Protein AF-A0A3P7DYG7-F1 (afdb_monomer)

Foldseek 3Di:
DDDDDDPWDDKDKWKWFQDVVPRDTDTDDDPQKDKDKDFLDPPPVTRIDIDIDGPPDDPVPFHKMKMWIDTPVGIDMDIDGHDDLFWQDDDQDDADQLLVQCVVVPQDPPQSCLSPDQQQPDNLNDPCVCVVRVRLVCLQSSLLSQQPRAALLVQCVVVVNHPLCNCSHNVPPCVVPPGRPPSCSVCSVSSVVSSNVCSVLWKEEWAPWDWDQDPQLKIKTATDDIPNFQKKKKWWDFDVDPGIDIDIGRDRMDIGDDNCLVGTAKMWMWGIGSRGIYGIWMWGCDPSDTDISNPPDD

Organism: Wuchereria bancrofti (NCBI:txid6293)

pLDDT: mean 84.6, std 13.66, range [26.77, 97.75]

Radius of gyration: 23.45 Å; Cα contacts (8 Å, |Δi|>4): 551; chains: 1; bounding box: 74×47×63 Å

InterPro domains:
  IPR002602 Domain of unknown function DB [PF01682] (101-194)
  IPR013783 Immunoglobulin-like fold [G3DSA:2.60.40.10] (4-86)
  IPR036116 Fibronectin type III superfamily [SSF49265] (201-280)
  IPR036179 Immunoglobulin-like domain superfamily [SSF48726] (10-82)

Secondary structure (DSSP, 8-state):
-PPPP--PPPPEEEEEEE-TTT--EEE--STTEEEEEEEEE-SSSPEEEEEEEESS--GGG-EEEEEEEEETTEEEEEEEEE----SPPPPSSPPPPHHHHHHHTTPPTTGGGGG--TT--S----HHHHHHTT-TTSHHHHHHHH-TT---HHHHHHTT--GGGTHHHH-TTGGG-SS--GGGGGGHHHHHHHHHHTGGGSPPPP-S-EEEE-TTS-EEEE----TT-SEEEEEEEETT--SEEEEEESSSEEEE-SSHHHHEEEEEEEEEETTEEPPPEEEEEETTEEEEGGG---

Structure (mmCIF, N/CA/C/O backbone):
data_AF-A0A3P7DYG7-F1
#
_entry.id   AF-A0A3P7DYG7-F1
#
loop_
_atom_site.group_PDB
_atom_site.id
_atom_site.type_symbol
_atom_site.label_atom_id
_atom_site.label_alt_id
_atom_site.label_comp_id
_atom_site.label_asym_id
_atom_site.label_entity_id
_atom_site.label_seq_id
_atom_site.pdbx_PDB_ins_code
_atom_site.Cartn_x
_atom_site.Cartn_y
_atom_site.Cartn_z
_atom_site.occupancy
_atom_site.B_iso_or_equiv
_atom_site.auth_seq_id
_atom_site.auth_comp_id
_atom_site.auth_asym_id
_atom_site.auth_atom_id
_atom_site.pdbx_PDB_model_num
ATOM 1 N N . MET A 1 1 ? 45.152 17.498 -28.166 1.00 37.72 1 MET A N 1
ATOM 2 C CA . MET A 1 1 ? 44.912 16.048 -28.295 1.00 37.72 1 MET A CA 1
ATOM 3 C C . MET A 1 1 ? 43.462 15.831 -27.902 1.00 37.72 1 MET A C 1
ATOM 5 O O . MET A 1 1 ? 43.143 15.813 -26.721 1.00 37.72 1 MET A O 1
ATOM 9 N N . GLU A 1 2 ? 42.577 15.885 -28.893 1.00 26.77 2 GLU A N 1
ATOM 10 C CA . GLU A 1 2 ? 41.131 15.749 -28.715 1.00 26.77 2 GLU A CA 1
ATOM 11 C C . GLU A 1 2 ? 40.817 14.292 -28.372 1.00 26.77 2 GLU A C 1
ATOM 13 O O . GLU A 1 2 ? 41.205 13.383 -29.106 1.00 26.77 2 GLU A O 1
ATOM 18 N N . MET A 1 3 ? 40.157 14.058 -27.237 1.00 30.86 3 MET A N 1
ATOM 19 C CA . MET A 1 3 ? 39.584 12.746 -26.950 1.00 30.86 3 MET A CA 1
ATOM 20 C C . MET A 1 3 ? 38.319 12.597 -27.809 1.00 30.86 3 MET A C 1
ATOM 22 O O . MET A 1 3 ? 37.428 13.444 -27.699 1.00 30.86 3 MET A O 1
ATOM 26 N N . PRO A 1 4 ? 38.221 11.573 -28.674 1.00 36.22 4 PRO A N 1
ATOM 27 C CA . PRO A 1 4 ? 37.076 11.413 -29.553 1.00 36.22 4 PRO A CA 1
ATOM 28 C C . PRO A 1 4 ? 35.819 11.120 -28.732 1.00 36.22 4 PRO A C 1
ATOM 30 O O . PRO A 1 4 ? 35.787 10.203 -27.911 1.00 36.22 4 PRO A O 1
ATOM 33 N N . GLY A 1 5 ? 34.788 11.931 -28.972 1.00 30.30 5 GLY A N 1
ATOM 34 C CA . GLY A 1 5 ? 33.487 11.847 -28.332 1.00 30.30 5 GLY A CA 1
ATOM 35 C C . GLY A 1 5 ? 32.812 10.494 -28.540 1.00 30.30 5 GLY A C 1
ATOM 36 O O . GLY A 1 5 ? 32.579 10.052 -29.665 1.00 30.30 5 GLY A O 1
ATOM 37 N N . THR A 1 6 ? 32.424 9.865 -27.437 1.00 39.03 6 THR A N 1
ATOM 38 C CA . THR A 1 6 ? 31.476 8.757 -27.435 1.00 39.03 6 THR A CA 1
ATOM 39 C C . THR A 1 6 ? 30.080 9.293 -27.748 1.00 39.03 6 THR A C 1
ATOM 41 O O . THR A 1 6 ? 29.306 9.678 -26.871 1.00 39.03 6 THR A O 1
ATOM 44 N N . THR A 1 7 ? 29.728 9.314 -29.032 1.00 45.06 7 THR A N 1
ATOM 45 C CA . THR A 1 7 ? 28.337 9.431 -29.486 1.00 45.06 7 THR A CA 1
ATOM 46 C C . THR A 1 7 ? 27.608 8.119 -29.181 1.00 45.06 7 THR A C 1
ATOM 48 O O . THR A 1 7 ? 27.396 7.282 -30.051 1.00 45.06 7 THR A O 1
ATOM 51 N N . HIS A 1 8 ? 27.254 7.894 -27.912 1.00 52.56 8 HIS A N 1
ATOM 52 C CA . HIS A 1 8 ? 26.388 6.774 -27.536 1.00 52.56 8 HIS A CA 1
ATOM 53 C C . HIS A 1 8 ? 25.052 6.887 -28.286 1.00 52.56 8 HIS A C 1
ATOM 55 O O . HIS A 1 8 ? 24.370 7.910 -28.161 1.00 52.56 8 HIS A O 1
ATOM 61 N N . LYS A 1 9 ? 24.667 5.859 -29.060 1.00 56.97 9 LYS A N 1
ATOM 62 C CA . LYS A 1 9 ? 23.378 5.858 -29.763 1.00 56.97 9 LYS A CA 1
ATOM 63 C C . LYS A 1 9 ? 22.212 5.826 -28.775 1.00 56.97 9 LYS A C 1
ATOM 65 O O . LYS A 1 9 ? 22.304 5.343 -27.645 1.00 56.97 9 LYS A O 1
ATOM 70 N N . SER A 1 10 ? 21.094 6.372 -29.241 1.00 74.88 10 SER A N 1
ATOM 71 C CA . SER A 1 10 ? 19.813 6.419 -28.543 1.00 74.88 10 SER A CA 1
ATOM 72 C C . SER A 1 10 ? 19.322 5.026 -28.140 1.00 74.88 10 SER A C 1
ATOM 74 O O . SER A 1 10 ? 19.299 4.115 -28.963 1.00 74.88 10 SER A O 1
ATOM 76 N N . VAL A 1 11 ? 18.857 4.887 -26.897 1.00 85.00 11 VAL A N 1
ATOM 77 C CA . VAL A 1 11 ? 18.176 3.681 -26.403 1.00 85.00 11 VAL A CA 1
ATOM 78 C C . VAL A 1 11 ? 16.850 3.477 -27.149 1.00 85.00 11 VAL A C 1
ATOM 80 O O . VAL A 1 11 ? 16.080 4.426 -27.304 1.00 85.00 11 VAL A O 1
ATOM 83 N N . HIS A 1 12 ? 16.566 2.246 -27.581 1.00 91.56 12 HIS A N 1
ATOM 84 C CA . HIS A 1 12 ? 15.322 1.871 -28.256 1.00 91.56 12 HIS A CA 1
ATOM 85 C C . HIS A 1 12 ? 14.415 1.037 -27.343 1.00 91.56 12 HIS A C 1
ATOM 87 O O . HIS A 1 12 ? 14.878 0.085 -26.713 1.00 91.56 12 HIS A O 1
ATOM 93 N N . PHE A 1 13 ? 13.124 1.379 -27.310 1.00 93.00 13 PHE A N 1
ATOM 94 C CA . PHE A 1 13 ? 12.089 0.678 -26.546 1.00 93.00 13 PHE A CA 1
ATOM 95 C C . PHE A 1 13 ? 11.086 0.020 -27.489 1.00 93.00 13 PHE A C 1
ATOM 97 O O . PHE A 1 13 ? 10.550 0.677 -28.381 1.00 93.00 13 PHE A O 1
ATOM 104 N N . GLU A 1 14 ? 10.781 -1.251 -27.245 1.00 94.94 14 GLU A N 1
ATOM 105 C CA . GLU A 1 14 ? 9.748 -1.999 -27.955 1.00 94.94 14 GLU A CA 1
ATOM 106 C C . GLU A 1 14 ? 8.809 -2.683 -26.961 1.00 94.94 14 GLU A C 1
ATOM 108 O O . GLU A 1 14 ? 9.250 -3.361 -26.035 1.00 94.94 14 GLU A O 1
ATOM 113 N N . TRP A 1 15 ? 7.503 -2.537 -27.181 1.00 96.81 15 TRP A N 1
ATOM 114 C CA . TRP A 1 15 ? 6.485 -3.238 -26.409 1.00 96.81 15 TRP A CA 1
ATOM 115 C C . TRP A 1 15 ? 5.883 -4.382 -27.212 1.00 96.81 15 TRP A C 1
ATOM 117 O O . TRP A 1 15 ? 5.569 -4.242 -28.399 1.00 96.81 15 TRP A O 1
ATOM 127 N N . LYS A 1 16 ? 5.672 -5.509 -26.536 1.00 97.31 16 LYS A N 1
ATOM 128 C CA . LYS A 1 16 ? 4.975 -6.675 -27.079 1.00 97.31 16 LYS A CA 1
ATOM 129 C C . LYS A 1 16 ? 3.894 -7.154 -26.128 1.00 97.31 16 LYS A C 1
ATOM 131 O O . LYS A 1 16 ? 4.029 -6.993 -24.918 1.00 97.31 16 LYS A O 1
ATOM 136 N N . LYS A 1 17 ? 2.853 -7.785 -26.661 1.00 97.25 17 LYS A N 1
ATOM 137 C CA . LYS A 1 17 ? 1.844 -8.506 -25.882 1.00 97.25 17 LYS A CA 1
ATOM 138 C C . LYS A 1 17 ? 1.995 -10.002 -26.120 1.00 97.25 17 LYS A C 1
ATOM 140 O O . LYS A 1 17 ? 2.171 -10.428 -27.257 1.00 97.25 17 LYS A O 1
ATOM 145 N N . MET A 1 18 ? 1.919 -10.789 -25.055 1.00 97.00 18 MET A N 1
ATOM 146 C CA . MET A 1 18 ? 1.886 -12.242 -25.143 1.00 97.00 18 MET A CA 1
ATOM 147 C C . MET A 1 18 ? 0.503 -12.710 -25.607 1.00 97.00 18 MET A C 1
ATOM 149 O O . MET A 1 18 ? -0.515 -12.361 -25.006 1.00 97.00 18 MET A O 1
ATOM 153 N N . HIS A 1 19 ? 0.464 -13.530 -26.649 1.00 93.94 19 HIS A N 1
ATOM 154 C CA . HIS A 1 19 ? -0.742 -14.220 -27.071 1.00 93.94 19 HIS A CA 1
ATOM 155 C C . HIS A 1 19 ? -0.943 -15.471 -26.206 1.00 93.94 19 HIS A C 1
ATOM 157 O O . HIS A 1 19 ? -0.164 -16.419 -26.279 1.00 93.94 19 HIS A O 1
ATOM 163 N N . GLU A 1 20 ? -1.987 -15.490 -25.375 1.00 87.06 20 GLU A N 1
ATOM 164 C CA . GLU A 1 20 ? -2.153 -16.499 -24.313 1.00 87.06 20 GLU A CA 1
ATOM 165 C C . GLU A 1 20 ? -2.198 -17.944 -24.822 1.00 87.06 20 GLU A C 1
ATOM 167 O O . GLU A 1 20 ? -1.708 -18.845 -24.148 1.00 87.06 20 GLU A O 1
ATOM 172 N N . LYS A 1 21 ? -2.743 -18.176 -26.023 1.00 89.31 21 LYS A N 1
ATOM 173 C CA . LYS A 1 21 ? -2.847 -19.531 -26.585 1.00 89.31 21 LYS A CA 1
ATOM 174 C C . LYS A 1 21 ? -1.515 -20.083 -27.080 1.00 89.31 21 LYS A C 1
ATOM 176 O O . LYS A 1 21 ? -1.343 -21.294 -27.104 1.00 89.31 21 LYS A O 1
ATOM 181 N N . THR A 1 22 ? -0.615 -19.217 -27.542 1.00 93.06 22 THR A N 1
ATOM 182 C CA . THR A 1 22 ? 0.636 -19.640 -28.190 1.00 93.06 22 THR A CA 1
ATOM 183 C C . THR A 1 22 ? 1.871 -19.337 -27.346 1.00 93.06 22 THR A C 1
ATOM 185 O O . THR A 1 22 ? 2.934 -19.877 -27.620 1.00 93.06 22 THR A O 1
ATOM 188 N N . GLY A 1 23 ? 1.763 -18.458 -26.344 1.00 93.06 23 GLY A N 1
ATOM 189 C CA . GLY A 1 23 ? 2.894 -17.957 -25.559 1.00 93.06 23 GLY A CA 1
ATOM 190 C C . GLY A 1 23 ? 3.822 -17.014 -26.335 1.00 93.06 23 GLY A C 1
ATOM 191 O O . GLY A 1 23 ? 4.802 -16.521 -25.779 1.00 93.06 23 GLY A O 1
ATOM 192 N N . HIS A 1 24 ? 3.532 -16.732 -27.610 1.00 94.81 24 HIS A N 1
ATOM 193 C CA . HIS A 1 24 ? 4.357 -15.856 -28.437 1.00 94.81 24 HIS A CA 1
ATOM 194 C C . HIS A 1 24 ? 4.066 -14.382 -28.163 1.00 94.81 24 HIS A C 1
ATOM 196 O O . HIS A 1 24 ? 2.926 -13.984 -27.937 1.00 94.81 24 HIS A O 1
ATOM 202 N N . TYR A 1 25 ? 5.118 -13.568 -28.212 1.00 96.31 25 TYR A N 1
ATOM 203 C CA . TYR A 1 25 ? 5.031 -12.124 -28.040 1.00 96.31 25 TYR A CA 1
ATOM 204 C C . TYR A 1 25 ? 4.924 -11.421 -29.388 1.00 96.31 25 TYR A C 1
ATOM 206 O O . TYR A 1 25 ? 5.838 -11.495 -30.210 1.00 96.31 25 TYR A O 1
ATOM 214 N N . GLU A 1 26 ? 3.848 -10.668 -29.570 1.00 95.19 26 GLU A N 1
ATOM 215 C CA . GLU A 1 26 ? 3.581 -9.894 -30.777 1.00 95.19 26 GLU A CA 1
ATOM 216 C C . GLU A 1 26 ? 3.770 -8.405 -30.505 1.00 95.19 26 GLU A C 1
ATOM 218 O O . GLU A 1 26 ? 3.382 -7.892 -29.452 1.00 95.19 26 GLU A O 1
ATOM 223 N N . LYS A 1 27 ? 4.390 -7.697 -31.454 1.00 94.81 27 LYS A N 1
ATOM 224 C CA . LYS A 1 27 ? 4.587 -6.250 -31.356 1.00 94.81 27 LYS A CA 1
ATOM 225 C C . LYS A 1 27 ? 3.235 -5.549 -31.318 1.00 94.81 27 LYS A C 1
ATOM 227 O O . LYS A 1 27 ? 2.389 -5.788 -32.173 1.00 94.81 27 LYS A O 1
ATOM 232 N N . ILE A 1 28 ? 3.062 -4.658 -30.348 1.00 95.19 28 ILE A N 1
ATOM 233 C CA . ILE A 1 28 ? 1.862 -3.828 -30.255 1.00 95.19 28 ILE A CA 1
ATOM 234 C C . ILE A 1 28 ? 2.114 -2.451 -30.866 1.00 95.19 28 ILE A C 1
ATOM 236 O O . ILE A 1 28 ? 3.224 -1.921 -30.819 1.00 95.19 28 ILE A O 1
ATOM 240 N N . GLY A 1 29 ? 1.070 -1.863 -31.440 1.00 90.75 29 GLY A N 1
ATOM 241 C CA . GLY A 1 29 ? 1.120 -0.552 -32.076 1.00 90.75 29 GLY A CA 1
ATOM 242 C C . GLY A 1 29 ? -0.257 -0.091 -32.548 1.00 90.75 29 GLY A C 1
ATOM 243 O O . GLY A 1 29 ? -1.261 -0.767 -32.316 1.00 90.75 29 GLY A O 1
ATOM 244 N N . GLY A 1 30 ? -0.296 1.065 -33.207 1.00 91.69 30 GLY A N 1
ATOM 245 C CA . GLY A 1 30 ? -1.532 1.712 -33.656 1.00 91.69 30 GLY A CA 1
ATOM 246 C C . GLY A 1 30 ? -2.188 2.585 -32.583 1.00 91.69 30 GLY A C 1
ATOM 247 O O . GLY A 1 30 ? -1.704 2.685 -31.457 1.00 91.69 30 GLY A O 1
ATOM 248 N N . ASP A 1 31 ? -3.318 3.204 -32.930 1.00 93.38 31 ASP A N 1
ATOM 249 C CA . ASP A 1 31 ? -3.932 4.298 -32.152 1.00 93.38 31 ASP A CA 1
ATOM 250 C C . ASP A 1 31 ? -4.378 3.912 -30.738 1.00 93.38 31 ASP A C 1
ATOM 252 O O . ASP A 1 31 ? -4.511 4.775 -29.857 1.00 93.38 31 ASP A O 1
ATOM 256 N N . LYS A 1 32 ? -4.581 2.609 -30.516 1.00 94.31 32 LYS A N 1
ATOM 257 C CA . LYS A 1 32 ? -4.953 2.020 -29.230 1.00 94.31 32 LYS A CA 1
ATOM 258 C C . LYS A 1 32 ? -3.867 2.180 -28.169 1.00 94.31 32 LYS A C 1
ATOM 260 O O . LYS A 1 32 ? -4.192 2.315 -26.989 1.00 94.31 32 LYS A O 1
ATOM 265 N N . TYR A 1 33 ? -2.602 2.159 -28.572 1.00 95.00 33 TYR A N 1
ATOM 266 C CA . TYR A 1 33 ? -1.468 2.186 -27.661 1.00 95.00 33 TYR A CA 1
ATOM 267 C C . TYR A 1 33 ? -0.743 3.527 -27.763 1.00 95.00 33 TYR A C 1
ATOM 269 O O . TYR A 1 33 ? -0.551 4.070 -28.847 1.00 95.00 33 TYR A O 1
ATOM 277 N N . SER A 1 34 ? -0.350 4.080 -26.620 1.00 93.25 34 SER A N 1
ATOM 278 C CA . SER A 1 34 ? 0.532 5.245 -26.544 1.00 93.25 34 SER A CA 1
ATOM 279 C C . SER A 1 34 ? 1.758 4.884 -25.720 1.00 93.25 34 SER A C 1
ATOM 281 O O . SER A 1 34 ? 1.633 4.278 -24.654 1.00 93.25 34 SER A O 1
ATOM 283 N N . PHE A 1 35 ? 2.936 5.247 -26.220 1.00 91.62 35 PHE A N 1
ATOM 284 C CA . PHE A 1 35 ? 4.218 4.934 -25.598 1.00 91.62 35 PHE A CA 1
ATOM 285 C C . PHE A 1 35 ? 4.878 6.227 -25.133 1.00 91.62 35 PHE A C 1
ATOM 287 O O . PHE A 1 35 ? 5.037 7.163 -25.915 1.00 91.62 35 PHE A O 1
ATOM 294 N N . THR A 1 36 ? 5.277 6.282 -23.866 1.00 89.12 36 THR A N 1
ATOM 295 C CA . THR A 1 36 ? 6.030 7.413 -23.310 1.00 89.12 36 THR A CA 1
ATOM 296 C C . THR A 1 3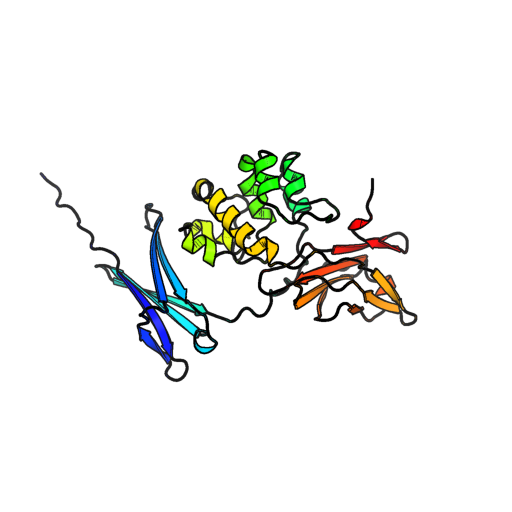6 ? 7.365 6.910 -22.794 1.00 89.12 36 THR A C 1
ATOM 298 O O . THR A 1 36 ? 7.398 6.039 -21.932 1.00 89.12 36 THR A O 1
ATOM 301 N N . ASN A 1 37 ? 8.461 7.469 -23.306 1.00 88.44 37 ASN A N 1
ATOM 302 C CA . ASN A 1 37 ? 9.818 7.120 -22.894 1.00 88.44 37 ASN A CA 1
ATOM 303 C C . ASN A 1 37 ? 10.496 8.355 -22.298 1.00 88.44 37 ASN A C 1
ATOM 305 O O . ASN A 1 37 ? 10.427 9.437 -22.885 1.00 88.44 37 ASN A O 1
ATOM 309 N N . TYR A 1 38 ? 11.145 8.209 -21.146 1.00 85.50 38 TYR A N 1
ATOM 310 C CA . TYR A 1 38 ? 11.893 9.293 -20.511 1.00 85.50 38 TYR A CA 1
ATOM 311 C C . TYR A 1 38 ? 13.048 8.760 -19.661 1.00 85.50 38 TYR A C 1
ATOM 313 O O . TYR A 1 38 ? 13.064 7.602 -19.247 1.00 85.50 38 TYR A O 1
ATOM 321 N N . ILE A 1 39 ? 14.035 9.619 -19.415 1.00 84.00 39 ILE A N 1
ATOM 322 C CA . ILE A 1 39 ? 15.128 9.346 -18.481 1.00 84.00 39 ILE A CA 1
ATOM 323 C C . ILE A 1 39 ? 14.645 9.798 -17.103 1.00 84.00 39 ILE A C 1
ATOM 325 O O . ILE A 1 39 ? 14.306 10.965 -16.928 1.00 84.00 39 ILE A O 1
ATOM 329 N N . SER A 1 40 ? 14.568 8.880 -16.142 1.00 80.50 40 SER A N 1
ATOM 330 C CA . SER A 1 40 ? 14.124 9.184 -14.779 1.00 80.50 40 SER A CA 1
ATOM 331 C C . SER A 1 40 ? 15.261 9.619 -13.859 1.00 80.50 40 SER A C 1
ATOM 333 O O . SER A 1 40 ? 15.010 10.295 -12.870 1.00 80.50 40 SER A O 1
ATOM 335 N N . SER A 1 41 ? 16.500 9.225 -14.158 1.00 77.44 41 SER A N 1
ATOM 336 C CA . SER A 1 41 ? 17.695 9.735 -13.483 1.00 77.44 41 SER A CA 1
ATOM 337 C C . SER A 1 41 ? 18.868 9.778 -14.454 1.00 77.44 41 SER A C 1
ATOM 339 O O . SER A 1 41 ? 19.109 8.823 -15.197 1.00 77.44 41 SER A O 1
ATOM 341 N N . HIS A 1 42 ? 19.579 10.904 -14.439 1.00 80.38 42 HIS A N 1
ATOM 342 C CA . HIS A 1 42 ? 20.804 11.114 -15.209 1.00 80.38 42 HIS A CA 1
ATOM 343 C C . HIS A 1 42 ? 22.064 10.667 -14.456 1.00 80.38 42 HIS A C 1
ATOM 345 O O . HIS A 1 42 ? 23.134 10.610 -15.070 1.00 80.38 42 HIS A O 1
ATOM 351 N N . GLU A 1 43 ? 21.936 10.346 -13.166 1.00 77.50 43 GLU A N 1
ATOM 352 C CA . GLU A 1 43 ? 23.014 9.782 -12.352 1.00 77.50 43 GLU A CA 1
ATOM 353 C C . GLU A 1 43 ? 23.425 8.408 -12.887 1.00 77.50 43 GLU A C 1
ATOM 355 O O . GLU A 1 43 ? 22.681 7.792 -13.646 1.00 77.50 43 GLU A O 1
ATOM 360 N N . HIS A 1 44 ? 24.629 7.939 -12.556 1.00 79.44 44 HIS A N 1
ATOM 361 C CA . HIS A 1 44 ? 25.099 6.625 -12.992 1.00 79.44 44 HIS A CA 1
ATOM 362 C C . HIS A 1 44 ? 24.774 5.562 -11.923 1.00 79.44 44 HIS A C 1
ATOM 364 O O . HIS A 1 44 ? 25.173 5.753 -10.775 1.00 79.44 44 HIS A O 1
ATOM 370 N N . PRO A 1 45 ? 24.111 4.441 -12.267 1.00 80.50 45 PRO A N 1
ATOM 371 C CA . PRO A 1 45 ? 23.615 4.088 -13.599 1.00 80.50 45 PRO A CA 1
ATOM 372 C C . PRO A 1 45 ? 22.393 4.924 -14.012 1.00 80.50 45 PRO A C 1
ATOM 374 O O . PRO A 1 45 ? 21.509 5.190 -13.204 1.00 80.50 45 PRO A O 1
ATOM 377 N N . ARG A 1 46 ? 22.317 5.311 -15.297 1.00 81.00 46 ARG A N 1
ATOM 378 C CA . ARG A 1 46 ? 21.167 6.073 -15.813 1.00 81.00 46 ARG A CA 1
ATOM 379 C C . ARG A 1 46 ? 19.919 5.208 -15.797 1.00 81.00 46 ARG A C 1
ATOM 381 O O . ARG A 1 46 ? 19.934 4.085 -16.300 1.00 81.00 46 ARG A O 1
ATOM 388 N N . HIS A 1 47 ? 18.822 5.768 -15.303 1.00 80.75 47 HIS A N 1
ATOM 389 C CA . HIS A 1 47 ? 17.543 5.074 -15.243 1.00 80.75 47 HIS A CA 1
ATOM 390 C C . HIS A 1 47 ? 16.629 5.546 -16.370 1.00 80.75 47 HIS A C 1
ATOM 392 O O . HIS A 1 47 ? 16.361 6.741 -16.508 1.00 80.75 47 HIS A O 1
ATOM 398 N N . TYR A 1 48 ? 16.130 4.598 -17.158 1.00 84.62 48 TYR A N 1
ATOM 399 C CA . TYR A 1 48 ? 15.169 4.852 -18.222 1.00 84.62 48 TYR A CA 1
ATOM 400 C C . TYR A 1 48 ? 13.818 4.244 -17.869 1.00 84.62 48 TYR A C 1
ATOM 402 O O . TYR A 1 48 ? 13.748 3.140 -17.332 1.00 84.62 48 TYR A O 1
ATOM 410 N N . VAL A 1 49 ? 12.751 4.949 -18.225 1.00 86.69 49 VAL A N 1
ATOM 411 C CA . VAL A 1 49 ? 11.376 4.492 -18.049 1.00 86.69 49 VAL A CA 1
ATOM 412 C C . VAL A 1 49 ? 10.686 4.476 -19.403 1.00 86.69 49 VAL A C 1
ATOM 414 O O . VAL A 1 49 ? 10.762 5.440 -20.167 1.00 86.69 49 VAL A O 1
ATOM 417 N N . SER A 1 50 ? 9.986 3.379 -19.673 1.00 90.44 50 SER A N 1
ATOM 418 C CA . SER A 1 50 ? 9.012 3.276 -20.751 1.00 90.44 50 SER A CA 1
ATOM 419 C C . SER A 1 50 ? 7.656 2.962 -20.140 1.00 90.44 50 SER A C 1
ATOM 421 O O . SER A 1 50 ? 7.548 2.065 -19.306 1.00 90.44 50 SER A O 1
ATOM 423 N N . ALA A 1 51 ? 6.635 3.708 -20.542 1.00 90.44 51 ALA A N 1
ATOM 424 C CA . ALA A 1 51 ? 5.264 3.535 -20.097 1.00 90.44 51 ALA A CA 1
ATOM 425 C C . ALA A 1 51 ? 4.359 3.250 -21.298 1.00 90.44 51 ALA A C 1
ATOM 427 O O . ALA A 1 51 ? 4.416 3.947 -22.316 1.00 90.44 51 ALA A O 1
ATOM 428 N N . LEU A 1 52 ? 3.507 2.238 -21.145 1.00 93.00 52 LEU A N 1
ATOM 429 C CA . LEU A 1 52 ? 2.469 1.859 -22.093 1.00 93.00 52 LEU A CA 1
ATOM 430 C C . LEU A 1 52 ? 1.108 2.316 -21.568 1.00 93.00 52 LEU A C 1
ATOM 432 O O . LEU A 1 52 ? 0.661 1.862 -20.518 1.00 93.00 52 LEU A O 1
ATOM 436 N N . GLN A 1 53 ? 0.418 3.159 -22.330 1.00 92.56 53 GLN A N 1
ATOM 437 C CA . GLN A 1 53 ? -0.980 3.493 -22.087 1.00 92.56 53 GLN A CA 1
ATOM 438 C C . GLN A 1 53 ? -1.871 2.762 -23.094 1.00 92.56 53 GLN A C 1
ATOM 440 O O . GLN A 1 53 ? -1.693 2.893 -24.306 1.00 92.56 53 GLN A O 1
ATOM 445 N N . ILE A 1 54 ? -2.858 2.028 -22.581 1.00 94.19 54 ILE A N 1
ATOM 446 C CA . ILE A 1 54 ? -3.879 1.339 -23.374 1.00 94.19 54 ILE A CA 1
ATOM 447 C C . ILE A 1 54 ? -5.146 2.198 -23.357 1.00 94.19 54 ILE A C 1
ATOM 449 O O . ILE A 1 54 ? -5.726 2.436 -22.299 1.00 94.19 54 ILE A O 1
ATOM 453 N N . LYS A 1 55 ? -5.573 2.690 -24.520 1.00 93.31 55 LYS A N 1
ATOM 454 C CA . LYS A 1 55 ? -6.794 3.494 -24.663 1.00 93.31 55 LYS A CA 1
ATOM 455 C C . LYS A 1 55 ? -8.010 2.587 -24.862 1.00 93.31 55 LYS A C 1
ATOM 457 O O . LYS A 1 55 ? -7.896 1.547 -25.509 1.00 93.31 55 LYS A O 1
ATOM 462 N N . PHE A 1 56 ? -9.171 3.018 -24.358 1.00 91.62 56 PHE A N 1
ATOM 463 C CA . PHE A 1 56 ? -10.459 2.322 -24.514 1.00 91.62 56 PHE A CA 1
ATOM 464 C C . PHE A 1 56 ? -10.370 0.831 -24.149 1.00 91.62 56 PHE A C 1
ATOM 466 O O . PHE A 1 56 ? -10.556 -0.046 -24.996 1.00 91.62 56 PHE A O 1
ATOM 473 N N . LEU A 1 57 ? -10.016 0.571 -22.887 1.00 91.56 57 LEU A N 1
ATOM 474 C CA . LEU A 1 57 ? -9.721 -0.758 -22.355 1.00 91.56 57 LEU A CA 1
ATOM 475 C C . LEU A 1 57 ? -10.856 -1.762 -22.627 1.00 91.56 57 LEU A C 1
ATOM 4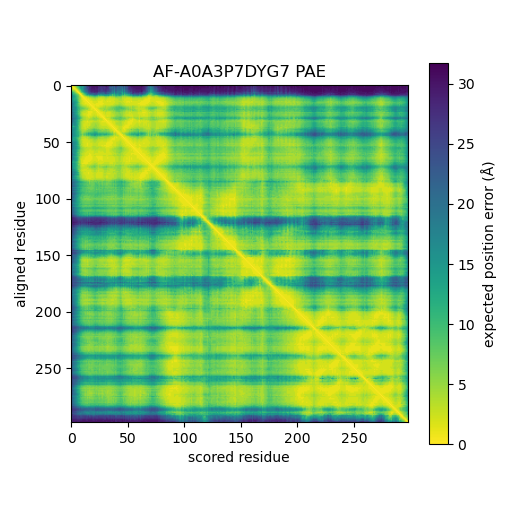77 O O . LEU A 1 57 ? -12.028 -1.468 -22.395 1.00 91.56 57 LEU A O 1
ATOM 481 N N . LYS A 1 58 ? -10.500 -2.964 -23.088 1.00 93.69 58 LYS A N 1
ATOM 482 C CA . LYS A 1 58 ? -11.408 -4.105 -23.287 1.00 93.69 58 LYS A CA 1
ATOM 483 C C . LYS A 1 58 ? -10.917 -5.318 -22.501 1.00 93.69 58 LYS A C 1
ATOM 485 O O . LYS A 1 58 ? -9.741 -5.409 -22.169 1.00 93.69 58 LYS A O 1
ATOM 490 N N . LEU A 1 59 ? -11.786 -6.310 -22.291 1.00 91.69 59 LEU A N 1
ATOM 491 C CA . LEU A 1 59 ? -11.402 -7.576 -21.642 1.00 91.69 59 LEU A CA 1
ATOM 492 C C . LEU A 1 59 ? -10.207 -8.259 -22.334 1.00 91.69 59 LEU A C 1
ATOM 494 O O . LEU A 1 59 ? -9.338 -8.812 -21.672 1.00 91.69 59 LEU A O 1
ATOM 498 N N . SER A 1 60 ? -10.111 -8.154 -23.663 1.00 92.31 60 SER A N 1
ATOM 499 C CA . SER A 1 60 ? -8.994 -8.705 -24.440 1.00 92.31 60 SER A CA 1
ATOM 500 C C . SER A 1 60 ? -7.662 -7.977 -24.232 1.00 92.31 60 SER A C 1
ATOM 502 O O . SER A 1 60 ? -6.659 -8.400 -24.802 1.00 92.31 60 SER A O 1
ATOM 504 N N . ASP A 1 61 ? -7.630 -6.852 -23.512 1.00 94.50 61 ASP A N 1
ATOM 505 C CA . ASP A 1 61 ? -6.404 -6.104 -23.217 1.00 94.50 61 ASP A CA 1
ATOM 506 C C . ASP A 1 61 ? -5.677 -6.612 -21.984 1.00 94.50 61 ASP A C 1
ATOM 508 O O . ASP A 1 61 ? -4.461 -6.475 -21.917 1.00 94.50 61 ASP A O 1
ATOM 512 N N . PHE A 1 62 ? -6.366 -7.290 -21.072 1.00 94.00 62 PHE A N 1
ATOM 513 C CA . PHE A 1 62 ? -5.701 -7.970 -19.968 1.00 94.00 62 PHE A CA 1
ATOM 514 C C . PHE A 1 62 ? -4.744 -9.054 -20.497 1.00 94.00 62 PHE A C 1
ATOM 516 O O . PHE A 1 62 ? -4.893 -9.546 -21.622 1.00 94.00 62 PHE A O 1
ATOM 523 N N . GLY A 1 63 ? -3.700 -9.347 -19.723 1.00 95.25 63 GLY A N 1
ATOM 524 C CA . GLY A 1 63 ? -2.650 -10.296 -20.099 1.00 95.25 63 GLY A CA 1
ATOM 525 C C . GLY A 1 63 ? -1.239 -9.780 -19.825 1.00 95.25 63 GLY A C 1
ATOM 526 O O . GLY A 1 63 ? -1.042 -8.768 -19.150 1.00 95.25 63 GLY A O 1
ATOM 527 N N . THR A 1 64 ? -0.246 -10.499 -20.342 1.00 97.06 64 THR A N 1
ATOM 528 C CA . THR A 1 64 ? 1.174 -10.187 -20.133 1.00 97.06 64 THR A CA 1
ATOM 529 C C . THR A 1 64 ? 1.726 -9.344 -21.276 1.00 97.06 64 THR A C 1
ATOM 531 O O . THR A 1 64 ? 1.555 -9.667 -22.452 1.00 97.06 64 THR A O 1
ATOM 534 N N . TYR A 1 65 ? 2.428 -8.278 -20.918 1.00 97.38 65 TYR A N 1
ATOM 535 C CA . TYR A 1 65 ? 3.141 -7.385 -21.816 1.00 97.38 65 TYR A CA 1
ATOM 536 C C . TYR A 1 65 ? 4.632 -7.442 -21.510 1.00 97.38 65 TYR A C 1
ATOM 538 O O . TYR A 1 65 ? 5.014 -7.589 -20.355 1.00 97.38 65 TYR A O 1
ATOM 546 N N . ARG A 1 66 ? 5.470 -7.286 -22.532 1.00 97.25 66 ARG A N 1
ATOM 547 C CA . ARG A 1 66 ? 6.926 -7.224 -22.407 1.00 97.25 66 ARG A CA 1
ATOM 548 C C . ARG A 1 66 ? 7.432 -5.893 -22.917 1.00 97.25 66 ARG A C 1
ATOM 550 O O . ARG A 1 66 ? 7.131 -5.527 -24.052 1.00 97.25 66 ARG A O 1
ATOM 557 N N . CYS A 1 67 ? 8.230 -5.217 -22.105 1.00 95.75 67 CYS A N 1
ATOM 558 C CA . CYS A 1 67 ? 9.055 -4.100 -22.540 1.00 95.75 67 CYS A CA 1
ATOM 559 C C . CYS A 1 67 ? 10.452 -4.631 -22.861 1.00 95.75 67 CYS A C 1
ATOM 561 O O . CYS A 1 67 ? 11.057 -5.313 -22.035 1.00 95.75 67 CYS A O 1
ATOM 563 N N . ILE A 1 68 ? 10.952 -4.345 -24.058 1.00 95.62 68 ILE A N 1
ATOM 564 C CA . ILE A 1 68 ? 12.291 -4.704 -24.523 1.00 95.62 68 ILE A CA 1
ATOM 565 C C . ILE A 1 68 ? 13.066 -3.406 -24.719 1.00 95.62 68 ILE A C 1
ATOM 567 O O . ILE A 1 68 ? 12.604 -2.498 -25.410 1.00 95.62 68 ILE A O 1
ATOM 571 N N . VAL A 1 69 ? 14.248 -3.329 -24.121 1.00 93.38 69 VAL A N 1
ATOM 572 C CA . VAL A 1 69 ? 15.139 -2.171 -24.179 1.00 93.38 69 VAL A CA 1
ATOM 573 C C . VAL A 1 69 ? 16.432 -2.598 -24.845 1.00 93.38 69 VAL A C 1
ATOM 575 O O . VAL A 1 69 ? 17.028 -3.587 -24.430 1.00 93.38 69 VAL A O 1
ATOM 578 N N . THR A 1 70 ? 16.868 -1.871 -25.871 1.00 93.56 70 THR A N 1
ATOM 579 C CA . THR A 1 70 ? 18.097 -2.181 -26.618 1.00 93.56 70 THR A CA 1
ATOM 580 C C . THR A 1 70 ? 18.969 -0.939 -26.765 1.00 93.56 70 THR A C 1
ATOM 582 O O . THR A 1 70 ? 18.467 0.150 -27.051 1.00 93.56 70 THR A O 1
ATOM 585 N N . ASN A 1 71 ? 20.275 -1.100 -26.571 1.00 88.81 71 ASN A N 1
ATOM 586 C CA . ASN A 1 71 ? 21.303 -0.116 -26.906 1.00 88.81 71 ASN A CA 1
ATOM 587 C C . ASN A 1 71 ? 22.454 -0.810 -27.659 1.00 88.81 71 ASN A C 1
ATOM 589 O O . ASN A 1 71 ? 22.361 -1.991 -27.986 1.00 88.81 71 ASN A O 1
ATOM 593 N N . ASP A 1 72 ? 23.547 -0.092 -27.915 1.00 88.81 72 ASP A N 1
ATOM 594 C CA . ASP A 1 72 ? 24.694 -0.619 -28.675 1.00 88.81 72 ASP A CA 1
ATOM 595 C C . ASP A 1 72 ? 25.429 -1.791 -28.003 1.00 88.81 72 ASP A C 1
ATOM 597 O O . ASP A 1 72 ? 26.205 -2.480 -28.659 1.00 88.81 72 ASP A O 1
ATOM 601 N N . PHE A 1 73 ? 25.204 -2.023 -26.707 1.00 88.56 73 PHE A N 1
ATOM 602 C CA . PHE A 1 73 ? 25.903 -3.045 -25.924 1.00 88.56 73 PHE A CA 1
ATOM 603 C C . PHE A 1 73 ? 25.063 -4.295 -25.675 1.00 88.56 73 PHE A C 1
ATOM 605 O O . PHE A 1 73 ? 25.605 -5.334 -25.303 1.00 88.56 73 PHE A O 1
ATOM 612 N N . GLY A 1 74 ? 23.746 -4.219 -25.857 1.00 91.25 74 GLY A N 1
ATOM 613 C CA . GLY A 1 74 ? 22.878 -5.362 -25.643 1.00 91.25 74 GLY A CA 1
ATOM 614 C C . GLY A 1 74 ? 21.413 -4.995 -25.497 1.00 91.25 74 GLY A C 1
ATOM 615 O O . GLY A 1 74 ? 20.984 -3.864 -25.737 1.00 91.25 74 GLY A O 1
ATOM 616 N N . SER A 1 75 ? 20.638 -5.994 -25.086 1.00 92.75 75 SER A N 1
ATOM 617 C CA . SER A 1 75 ? 19.214 -5.848 -24.818 1.00 92.75 75 SER A CA 1
ATOM 618 C C . SER A 1 75 ? 18.850 -6.429 -23.459 1.00 92.75 75 SER A C 1
ATOM 620 O O . SER A 1 75 ? 19.485 -7.360 -22.967 1.00 92.75 75 SER A O 1
ATOM 622 N N . SER A 1 76 ? 17.817 -5.863 -22.851 1.00 93.19 76 SER A 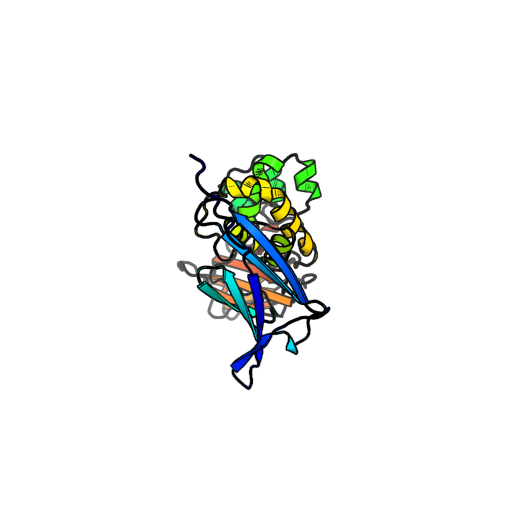N 1
ATOM 623 C CA . SER A 1 76 ? 17.175 -6.384 -21.650 1.00 93.19 76 SER A CA 1
ATOM 624 C C . SER A 1 76 ? 15.664 -6.332 -21.837 1.00 93.19 76 SER A C 1
ATOM 626 O O . SER A 1 76 ? 15.159 -5.597 -22.688 1.00 93.19 76 SER A O 1
ATOM 628 N N . ASN A 1 77 ? 14.924 -7.134 -21.080 1.00 94.50 77 ASN A N 1
ATOM 629 C CA . ASN A 1 77 ? 13.471 -7.136 -21.135 1.00 94.50 77 ASN A CA 1
ATOM 630 C C . ASN A 1 77 ? 12.851 -7.371 -19.758 1.00 94.50 77 ASN A C 1
ATOM 632 O O . ASN A 1 77 ? 13.464 -7.990 -18.891 1.00 94.50 77 ASN A O 1
ATOM 636 N N . ALA A 1 78 ? 11.635 -6.865 -19.580 1.00 93.69 78 ALA A N 1
ATOM 637 C CA . ALA A 1 78 ? 10.836 -7.055 -18.380 1.00 93.69 78 ALA A CA 1
ATOM 638 C C . ALA A 1 78 ? 9.376 -7.308 -18.760 1.00 93.69 78 ALA A C 1
ATOM 640 O O . ALA A 1 78 ? 8.834 -6.642 -19.648 1.00 93.69 78 ALA A O 1
ATOM 641 N N . ASP A 1 79 ? 8.750 -8.258 -18.069 1.00 95.19 79 ASP A N 1
ATOM 642 C CA . ASP A 1 79 ? 7.336 -8.581 -18.224 1.00 95.19 79 ASP A CA 1
ATOM 643 C C . ASP A 1 79 ? 6.487 -7.868 -17.168 1.00 95.19 79 ASP A C 1
ATOM 645 O O . ASP A 1 79 ? 6.856 -7.790 -15.997 1.00 95.19 79 ASP A O 1
ATOM 649 N N . ILE A 1 80 ? 5.316 -7.390 -17.580 1.00 92.88 80 ILE A N 1
ATOM 650 C CA . ILE A 1 80 ? 4.282 -6.831 -16.712 1.00 92.88 80 ILE A CA 1
ATOM 651 C C . ILE A 1 80 ? 2.940 -7.475 -17.041 1.00 92.88 80 ILE A C 1
ATOM 653 O O . ILE A 1 80 ? 2.560 -7.613 -18.204 1.00 92.88 80 ILE A O 1
ATOM 657 N N . ARG A 1 81 ? 2.198 -7.873 -16.008 1.00 93.31 81 ARG A N 1
ATOM 658 C CA . ARG A 1 81 ? 0.860 -8.439 -16.171 1.00 93.31 81 ARG A CA 1
ATOM 659 C C . ARG A 1 81 ? -0.190 -7.374 -15.889 1.00 93.31 81 ARG A C 1
ATOM 661 O O . ARG A 1 81 ? -0.288 -6.879 -14.772 1.00 93.31 81 ARG A O 1
ATOM 668 N N . VAL A 1 82 ? -0.996 -7.060 -16.895 1.00 91.56 82 VAL A N 1
ATOM 669 C CA . VAL A 1 82 ? -2.148 -6.166 -16.766 1.00 91.56 82 VAL A CA 1
ATOM 670 C C . VAL A 1 82 ? -3.351 -7.011 -16.369 1.00 91.56 82 VAL A C 1
ATOM 672 O O . VAL A 1 82 ? -3.774 -7.897 -17.115 1.00 91.56 82 VAL A O 1
ATOM 675 N N . ILE A 1 83 ? -3.887 -6.749 -15.181 1.00 88.62 83 ILE A N 1
ATOM 676 C CA . ILE A 1 83 ? -5.039 -7.458 -14.617 1.00 88.62 83 ILE A CA 1
ATOM 677 C C . ILE A 1 83 ? -6.223 -6.511 -14.452 1.00 88.62 83 ILE A C 1
ATOM 679 O O . ILE A 1 83 ? -6.056 -5.299 -14.313 1.00 88.62 83 ILE A O 1
ATOM 683 N N . GLN A 1 84 ? -7.429 -7.069 -14.441 1.00 86.00 84 GLN A N 1
ATOM 684 C CA . GLN A 1 84 ? -8.621 -6.310 -14.099 1.00 86.00 84 GLN A CA 1
ATOM 685 C C . GLN A 1 84 ? -8.688 -6.143 -12.579 1.00 86.00 84 GLN A C 1
ATOM 687 O O . GLN A 1 84 ? -8.920 -7.110 -11.853 1.00 86.00 84 GLN A O 1
ATOM 692 N N . ARG A 1 85 ? -8.506 -4.913 -12.090 1.00 77.94 85 ARG A N 1
ATOM 693 C CA . ARG A 1 85 ? -8.760 -4.584 -10.684 1.00 77.94 85 ARG A CA 1
ATOM 694 C C . ARG A 1 85 ? -10.261 -4.416 -10.493 1.00 77.94 85 ARG A C 1
ATOM 696 O O . ARG A 1 85 ? -10.816 -3.373 -10.815 1.00 77.94 85 ARG A O 1
ATOM 703 N N . VAL A 1 86 ? -10.915 -5.469 -10.012 1.00 75.88 86 VAL A N 1
ATOM 704 C CA . VAL A 1 86 ? -12.352 -5.419 -9.703 1.00 75.88 86 VAL A CA 1
ATOM 705 C C . VAL A 1 86 ? -12.574 -4.709 -8.369 1.00 75.88 86 VAL A C 1
ATOM 707 O O . VAL A 1 86 ? -13.483 -3.902 -8.250 1.00 75.88 86 VAL A O 1
ATOM 710 N N . LEU A 1 87 ? -11.717 -4.971 -7.378 1.00 80.69 87 LEU A N 1
ATOM 711 C CA . LEU A 1 87 ? -11.834 -4.441 -6.020 1.00 80.69 87 LEU A CA 1
ATOM 712 C C . LEU A 1 87 ? -10.443 -4.173 -5.439 1.00 80.69 87 LEU A C 1
ATOM 714 O O . LEU A 1 87 ? -9.453 -4.777 -5.862 1.00 80.69 87 LEU A O 1
ATOM 718 N N . THR A 1 88 ? -10.360 -3.274 -4.463 1.00 83.94 88 THR A N 1
ATOM 719 C CA . THR A 1 88 ? -9.147 -3.116 -3.656 1.00 83.94 88 THR A CA 1
ATOM 720 C C . THR A 1 88 ? -9.086 -4.249 -2.638 1.00 83.94 88 THR A C 1
ATOM 722 O O . THR A 1 88 ? -10.062 -4.538 -1.955 1.00 83.94 88 THR A O 1
ATOM 725 N N . SER A 1 89 ? -7.954 -4.947 -2.570 1.00 85.06 89 SER A N 1
ATOM 726 C CA . SER A 1 89 ? -7.775 -6.032 -1.607 1.00 85.06 89 SER A CA 1
ATOM 727 C C . SER A 1 89 ? -7.577 -5.479 -0.197 1.00 85.06 89 SER A C 1
ATOM 729 O O . SER A 1 89 ? -6.851 -4.504 -0.000 1.00 85.06 89 SER A O 1
ATOM 731 N N . ALA A 1 90 ? -8.182 -6.140 0.787 1.00 89.38 90 ALA A N 1
ATOM 732 C CA . ALA A 1 90 ? -7.906 -5.877 2.192 1.00 89.38 90 ALA A CA 1
ATOM 733 C C . ALA A 1 90 ? -6.481 -6.304 2.567 1.00 89.38 90 ALA A C 1
ATOM 735 O O . ALA A 1 90 ? -5.976 -7.325 2.095 1.00 89.38 90 ALA A O 1
ATOM 736 N N . THR A 1 91 ? -5.860 -5.546 3.463 1.00 89.56 91 THR A N 1
ATOM 737 C CA . THR A 1 91 ? -4.632 -5.933 4.163 1.00 89.56 91 THR A CA 1
ATOM 738 C C . THR A 1 91 ? -4.977 -6.777 5.395 1.00 89.56 91 THR A C 1
ATOM 740 O O . THR A 1 91 ? -6.102 -6.703 5.869 1.00 89.56 91 THR A O 1
ATOM 743 N N . PRO A 1 92 ? -4.051 -7.567 5.967 1.00 91.50 92 PRO A N 1
ATOM 744 C CA . PRO A 1 92 ? -4.327 -8.318 7.200 1.00 91.50 92 PRO A CA 1
ATOM 745 C C . PRO A 1 92 ? -4.603 -7.433 8.425 1.00 91.50 92 PRO A C 1
ATOM 747 O O . PRO A 1 92 ? -5.237 -7.869 9.377 1.00 91.50 92 PRO A O 1
ATOM 750 N N . ILE A 1 93 ? -4.107 -6.195 8.406 1.00 91.50 93 ILE A N 1
ATOM 751 C CA . ILE A 1 93 ? -4.251 -5.206 9.478 1.00 91.50 93 ILE A CA 1
ATOM 752 C C . ILE A 1 93 ? -5.105 -4.056 8.928 1.00 91.50 93 ILE A C 1
ATOM 754 O O . ILE A 1 93 ? -4.857 -3.640 7.789 1.00 91.50 93 ILE A O 1
ATOM 758 N N . PRO A 1 94 ? -6.092 -3.536 9.682 1.00 90.56 94 PRO A N 1
ATOM 759 C CA . PRO A 1 94 ? -6.887 -2.401 9.239 1.00 90.56 94 PRO A CA 1
ATOM 760 C C . PRO A 1 94 ? -6.002 -1.169 9.014 1.00 90.56 94 PRO A C 1
ATOM 762 O O . PRO A 1 94 ? -5.065 -0.941 9.785 1.00 90.56 94 PRO A O 1
ATOM 765 N N . PRO A 1 95 ? -6.308 -0.339 8.004 1.00 87.06 95 PRO A N 1
ATOM 766 C CA . PRO A 1 95 ? -5.551 0.881 7.760 1.00 87.06 95 PRO A CA 1
ATOM 767 C C . PRO A 1 95 ? -5.613 1.826 8.971 1.00 87.06 95 PRO A C 1
ATOM 769 O O . PRO A 1 95 ? -6.644 1.944 9.650 1.00 87.06 95 PRO A O 1
ATOM 772 N N . GLU A 1 96 ? -4.504 2.515 9.246 1.00 83.88 96 GLU A N 1
ATOM 773 C CA . GLU A 1 96 ? -4.507 3.625 10.199 1.00 83.88 96 GLU A CA 1
ATOM 774 C C . GLU A 1 96 ? -5.282 4.817 9.609 1.00 83.88 96 GLU A C 1
ATOM 776 O O . GLU A 1 96 ? -5.214 5.056 8.399 1.00 83.88 96 GLU A O 1
ATOM 781 N N . PRO A 1 97 ? -6.048 5.574 10.414 1.00 82.81 97 PRO A N 1
ATOM 782 C CA . PRO A 1 97 ? -6.630 6.822 9.939 1.00 82.81 97 PRO A CA 1
ATOM 783 C C . PRO A 1 97 ? -5.515 7.802 9.516 1.00 82.81 97 PRO A C 1
ATOM 785 O O . PRO A 1 97 ? -4.583 8.008 10.298 1.00 82.81 97 PRO A O 1
ATOM 788 N N . PRO A 1 98 ? -5.610 8.469 8.346 1.00 83.75 98 PRO A N 1
ATOM 789 C CA . PRO A 1 98 ? -4.611 9.438 7.887 1.00 83.75 98 PRO A CA 1
ATOM 790 C C . PRO A 1 98 ? -4.266 10.516 8.918 1.00 83.75 98 PRO A C 1
ATOM 792 O O . PRO A 1 98 ? -3.102 10.879 9.056 1.00 83.75 98 PRO A O 1
ATOM 795 N N . TYR A 1 99 ? -5.250 10.983 9.694 1.00 85.12 99 TYR A N 1
ATOM 796 C CA . TYR A 1 99 ? -5.035 11.940 10.780 1.00 85.12 99 TYR A CA 1
ATOM 797 C C . TYR A 1 99 ? -4.008 11.462 11.821 1.00 85.12 99 TYR A C 1
ATOM 799 O O . TYR A 1 99 ? -3.116 12.226 12.186 1.00 85.12 99 TYR A O 1
ATOM 807 N N . ILE A 1 100 ? -4.080 10.194 12.244 1.00 86.50 100 ILE A N 1
ATOM 808 C CA . ILE A 1 100 ? -3.155 9.609 13.230 1.00 86.50 100 ILE A CA 1
ATOM 809 C C . ILE A 1 100 ? -1.729 9.573 12.673 1.00 86.50 100 ILE A C 1
ATOM 811 O O . ILE A 1 100 ? -0.776 9.946 13.358 1.00 86.50 100 ILE A O 1
ATOM 815 N N . CYS A 1 101 ? -1.578 9.209 11.398 1.00 87.06 101 CYS A N 1
ATOM 816 C CA . CYS A 1 101 ? -0.289 9.297 10.720 1.00 87.06 101 CYS A CA 1
ATOM 817 C C . CYS A 1 101 ? 0.234 10.742 10.678 1.00 87.06 101 CYS A C 1
ATOM 819 O O . CYS A 1 101 ? 1.399 10.988 10.988 1.00 87.06 101 CYS A O 1
ATOM 821 N N . CYS A 1 102 ? -0.620 11.716 10.354 1.00 88.62 102 CYS A N 1
ATOM 822 C CA . CYS A 1 102 ? -0.224 13.121 10.274 1.00 88.62 102 CYS A CA 1
ATOM 823 C C . CYS A 1 102 ? 0.214 13.687 11.631 1.00 88.62 102 CYS A C 1
ATOM 825 O O . CYS A 1 102 ? 1.195 14.429 11.691 1.00 88.62 102 CYS A O 1
ATOM 827 N N . GLN A 1 103 ? -0.449 13.295 12.723 1.00 90.44 103 GLN A N 1
ATOM 828 C CA . GLN A 1 103 ? -0.002 13.617 14.079 1.00 90.44 103 GLN A CA 1
ATOM 829 C C . GLN A 1 103 ? 1.359 12.988 14.386 1.00 90.44 103 GLN A C 1
ATOM 831 O O . GLN A 1 103 ? 2.262 13.677 14.857 1.00 90.44 103 GLN A O 1
ATOM 836 N N . ARG A 1 104 ? 1.534 11.701 14.066 1.00 90.19 104 ARG A N 1
ATOM 837 C CA . ARG A 1 104 ? 2.788 10.967 14.285 1.00 90.19 104 ARG A CA 1
ATOM 838 C C . ARG A 1 104 ? 3.967 11.573 13.520 1.00 90.19 104 ARG A C 1
ATOM 840 O O . ARG A 1 104 ? 5.076 11.592 14.041 1.00 90.19 104 ARG A O 1
ATOM 847 N N . LEU A 1 105 ? 3.736 12.082 12.310 1.00 89.94 105 LEU A N 1
ATOM 848 C CA . LEU A 1 105 ? 4.753 12.782 11.516 1.00 89.94 105 LEU A CA 1
ATOM 849 C C . LEU A 1 105 ? 4.942 14.256 11.920 1.00 89.94 105 LEU A C 1
ATOM 851 O O . LEU A 1 105 ? 5.779 14.947 11.336 1.00 89.94 105 LEU A O 1
ATOM 855 N N . GLY A 1 106 ? 4.183 14.756 12.900 1.00 92.25 106 GLY A N 1
ATOM 856 C CA . GLY A 1 106 ? 4.283 16.133 13.373 1.00 92.25 106 GLY A CA 1
ATOM 857 C C . GLY A 1 106 ? 3.903 17.156 12.303 1.00 92.25 106 GLY A C 1
ATOM 858 O O . GLY A 1 106 ? 4.623 18.135 12.114 1.00 92.25 106 GLY A O 1
ATOM 859 N N . ILE A 1 107 ? 2.818 16.916 11.556 1.00 90.62 107 ILE A N 1
ATOM 860 C CA . ILE A 1 107 ? 2.244 17.933 10.665 1.00 90.62 107 ILE A CA 1
ATOM 861 C C . ILE A 1 107 ? 1.652 19.053 11.527 1.00 90.62 107 ILE A C 1
ATOM 863 O O . ILE A 1 107 ? 0.831 18.800 12.411 1.00 90.62 107 ILE A O 1
ATOM 867 N N . ARG A 1 108 ? 2.058 20.301 11.270 1.00 92.31 108 ARG A N 1
ATOM 868 C CA . ARG A 1 108 ? 1.606 21.464 12.049 1.00 92.31 108 ARG A CA 1
ATOM 869 C C . ARG A 1 108 ? 0.109 21.749 11.898 1.00 92.31 108 ARG A C 1
ATOM 871 O O . ARG A 1 108 ? -0.513 21.421 10.890 1.00 92.31 108 ARG A O 1
ATOM 878 N N . SER A 1 109 ? -0.475 22.431 12.881 1.00 89.44 109 SER A N 1
ATOM 879 C CA . SER A 1 109 ? -1.771 23.099 12.702 1.00 89.44 109 SER A CA 1
ATOM 880 C C . SER A 1 109 ? -1.589 24.329 11.792 1.00 89.44 109 SER A C 1
ATOM 882 O O . SER A 1 109 ? -0.574 25.016 11.935 1.00 89.44 109 SER A O 1
ATOM 884 N N . PRO A 1 110 ? -2.502 24.627 10.844 1.00 88.12 110 PRO A N 1
ATOM 885 C CA . PRO A 1 110 ? -3.783 23.958 10.570 1.00 88.12 110 PRO A CA 1
ATOM 886 C C . PRO A 1 110 ? -3.694 22.736 9.631 1.00 88.12 110 PRO A C 1
ATOM 888 O O . PRO A 1 110 ? -4.697 22.066 9.403 1.00 88.12 110 PRO A O 1
ATOM 891 N N . CYS A 1 111 ? -2.516 22.408 9.100 1.00 89.44 111 CYS A N 1
ATOM 892 C CA . CYS A 1 111 ? -2.319 21.377 8.074 1.00 89.44 111 CYS A CA 1
ATOM 893 C C . CYS A 1 111 ? -2.745 19.967 8.485 1.00 89.44 111 CYS A C 1
ATOM 895 O O . CYS A 1 111 ? -3.248 19.210 7.655 1.00 89.44 111 CYS A O 1
ATOM 897 N N . VAL A 1 112 ? -2.618 19.619 9.766 1.00 88.06 112 VAL A N 1
ATOM 898 C CA . VAL A 1 112 ? -3.066 18.319 10.289 1.00 88.06 112 VAL A CA 1
ATOM 899 C C . VAL A 1 112 ? -4.564 18.082 10.055 1.00 88.06 112 VAL A C 1
ATOM 901 O O . VAL A 1 112 ? -4.975 16.946 9.823 1.00 88.06 112 VAL A O 1
ATOM 904 N N . ALA A 1 113 ? -5.373 19.150 10.025 1.00 84.06 113 ALA A N 1
ATOM 905 C CA . ALA A 1 113 ? -6.809 19.066 9.767 1.00 84.06 113 ALA A CA 1
ATOM 906 C C . ALA A 1 113 ? -7.128 18.641 8.324 1.00 84.06 113 ALA A C 1
ATOM 908 O O . ALA A 1 113 ? -8.207 18.110 8.060 1.00 84.06 113 ALA A O 1
ATOM 909 N N . VAL A 1 114 ? -6.188 18.816 7.384 1.00 82.44 114 VAL A N 1
ATOM 910 C CA . VAL A 1 114 ? -6.353 18.333 6.005 1.00 82.44 114 VAL A CA 1
ATOM 911 C C . VAL A 1 114 ? -6.377 16.808 5.962 1.00 82.44 114 VAL A C 1
ATOM 913 O O . VAL A 1 114 ? -7.089 16.239 5.144 1.00 82.44 114 VAL A O 1
ATOM 916 N N . CYS A 1 115 ? -5.675 16.133 6.876 1.00 81.75 115 CYS A N 1
ATOM 917 C CA . CYS A 1 115 ? -5.721 14.676 7.024 1.00 81.75 115 CYS A CA 1
ATOM 918 C C . CYS A 1 115 ? -7.012 14.172 7.691 1.00 81.75 115 CYS A C 1
ATOM 920 O O . CYS A 1 115 ? -7.172 12.969 7.904 1.00 81.75 115 CYS A O 1
ATOM 922 N N . GLY A 1 116 ? -7.911 15.088 8.050 1.00 80.31 116 GLY A N 1
ATOM 923 C CA . GLY A 1 116 ? -9.155 14.820 8.742 1.00 80.31 116 GLY A CA 1
ATOM 924 C C . GLY A 1 116 ? -9.106 15.201 10.209 1.00 80.31 116 GLY A C 1
ATOM 925 O O . GLY A 1 116 ? -8.461 16.160 10.620 1.00 80.31 116 GLY A O 1
ATOM 926 N N . SER A 1 117 ? -9.853 14.450 10.997 1.00 72.50 117 SER A N 1
ATOM 927 C CA . SER A 1 117 ? -9.883 14.561 12.449 1.00 72.50 117 SER A CA 1
ATOM 928 C C . SER A 1 117 ? -9.619 13.188 13.039 1.00 72.50 117 SER A C 1
ATOM 930 O O . SER A 1 117 ? -9.798 12.176 12.353 1.00 72.50 117 SER A O 1
ATOM 932 N N . GLU A 1 118 ? -9.278 13.155 14.324 1.00 60.38 118 GLU A N 1
ATOM 933 C CA . GLU A 1 118 ? -9.129 11.930 15.123 1.00 60.38 118 GLU A CA 1
ATOM 934 C C . GLU A 1 118 ? -10.328 10.977 14.964 1.00 60.38 118 GLU A C 1
ATOM 936 O O . GLU A 1 118 ? -10.210 9.758 15.055 1.00 60.38 118 GLU A O 1
ATOM 941 N N . PHE A 1 119 ? -11.476 11.549 14.606 1.00 56.84 119 PHE A N 1
ATOM 942 C CA . PHE A 1 119 ? -12.787 10.927 14.620 1.00 56.84 119 PHE A CA 1
ATOM 943 C C . PHE A 1 119 ? -13.448 10.830 13.241 1.00 56.84 119 PHE A C 1
ATOM 945 O O . PHE A 1 119 ? -14.630 10.514 13.146 1.00 56.84 119 PHE A O 1
ATOM 952 N N . GLY A 1 120 ? -12.704 11.073 12.155 1.00 51.97 120 GLY A N 1
ATOM 953 C CA . GLY A 1 120 ? -13.156 10.775 10.791 1.00 51.97 120 GLY A CA 1
ATOM 954 C C . GLY A 1 120 ? -14.269 11.679 10.243 1.00 51.97 120 GLY A C 1
ATOM 955 O O . GLY A 1 120 ? -14.892 11.327 9.238 1.00 51.97 120 GLY A O 1
ATOM 956 N N . LYS A 1 121 ? -14.538 12.846 10.851 1.00 51.22 121 LYS A N 1
ATOM 957 C CA . LYS A 1 121 ? -15.508 13.808 10.298 1.00 51.22 121 LYS A CA 1
ATOM 958 C C . LYS A 1 121 ? -15.056 14.292 8.916 1.00 51.22 121 LYS A C 1
ATOM 960 O O . LYS A 1 121 ? -14.001 14.904 8.809 1.00 51.22 121 LYS A O 1
ATOM 965 N N . HIS A 1 122 ? -15.884 14.005 7.905 1.00 51.81 122 HIS A N 1
ATOM 966 C CA . HIS A 1 122 ? -16.075 14.632 6.581 1.00 51.81 122 HIS A CA 1
ATOM 967 C C . HIS A 1 122 ? -14.900 15.274 5.822 1.00 51.81 122 HIS A C 1
ATOM 969 O O . HIS A 1 122 ? -15.146 16.026 4.878 1.00 51.81 122 HIS A O 1
ATOM 975 N N . ALA A 1 123 ? -13.644 14.972 6.130 1.00 50.91 123 ALA A N 1
ATOM 976 C CA . ALA A 1 123 ? -12.542 15.403 5.289 1.00 50.91 123 ALA A CA 1
ATOM 977 C C . ALA A 1 123 ? -12.501 14.512 4.045 1.00 50.91 123 ALA A C 1
ATOM 979 O O . ALA A 1 123 ? -11.730 13.559 3.939 1.00 50.91 123 ALA A O 1
ATOM 980 N N . ALA A 1 124 ? -13.361 14.829 3.076 1.00 56.25 124 ALA A N 1
ATOM 981 C CA . ALA A 1 124 ? -12.961 14.641 1.697 1.00 56.25 124 ALA A CA 1
ATOM 982 C C . ALA A 1 124 ? -11.631 15.388 1.560 1.00 56.25 124 ALA A C 1
ATOM 984 O O . ALA A 1 124 ? -11.583 16.600 1.775 1.00 56.25 124 ALA A O 1
ATOM 985 N N . LEU A 1 125 ? -10.550 14.645 1.317 1.00 65.69 125 LEU A N 1
ATOM 986 C CA . LEU A 1 125 ? -9.240 15.228 1.064 1.00 65.69 125 LEU A CA 1
ATOM 987 C C . LEU A 1 125 ? -9.392 16.138 -0.152 1.00 65.69 125 LEU A C 1
ATOM 989 O O . LEU A 1 125 ? -9.592 15.656 -1.265 1.00 65.69 125 LEU A O 1
ATOM 993 N N . ARG A 1 126 ? -9.379 17.445 0.090 1.00 69.50 126 ARG A N 1
ATOM 994 C CA . ARG A 1 126 ? -9.578 18.467 -0.930 1.00 69.50 126 ARG A CA 1
ATOM 995 C C . ARG A 1 126 ? -8.273 19.198 -1.158 1.00 69.50 126 ARG A C 1
ATOM 997 O O . ARG A 1 126 ? -7.651 19.678 -0.206 1.00 69.50 126 ARG A O 1
ATOM 1004 N N . ALA A 1 127 ? -7.880 19.292 -2.423 1.00 72.50 127 ALA A N 1
ATOM 1005 C CA . ALA A 1 127 ? -6.688 20.022 -2.831 1.00 72.50 127 ALA A CA 1
ATOM 1006 C C . ALA A 1 127 ? -6.748 21.481 -2.358 1.00 72.50 127 ALA A C 1
ATOM 1008 O O . ALA A 1 127 ? -5.755 22.031 -1.888 1.00 72.50 127 ALA A O 1
ATOM 1009 N N . GLU A 1 128 ? -7.938 22.077 -2.409 1.00 75.50 128 GLU A N 1
ATOM 1010 C CA . GLU A 1 128 ? -8.198 23.457 -2.019 1.00 75.50 128 GLU A CA 1
ATOM 1011 C C . GLU A 1 128 ? -7.907 23.685 -0.537 1.00 75.50 128 GLU A C 1
ATOM 1013 O O . GLU A 1 128 ? -7.293 24.683 -0.183 1.00 75.50 128 GLU A O 1
ATOM 1018 N N . SER A 1 129 ? -8.294 22.753 0.341 1.00 77.81 129 SER A N 1
ATOM 1019 C CA . SER A 1 129 ? -8.030 22.866 1.781 1.00 77.81 129 SER A CA 1
ATOM 1020 C C . SER A 1 129 ? -6.535 22.868 2.088 1.00 77.81 129 SER A C 1
ATOM 1022 O O . SER A 1 129 ? -6.097 23.600 2.975 1.00 77.81 129 SER A O 1
ATOM 1024 N N . PHE A 1 130 ? -5.761 22.077 1.343 1.00 81.38 130 PHE A N 1
ATOM 1025 C CA . PHE A 1 130 ? -4.312 21.993 1.492 1.00 81.38 130 PHE A CA 1
ATOM 1026 C C . PHE A 1 130 ? -3.615 23.285 1.039 1.00 81.38 130 PHE A C 1
ATOM 1028 O O . PHE A 1 130 ? -2.771 23.814 1.759 1.00 81.38 130 PHE A O 1
ATOM 1035 N N . ILE A 1 131 ? -4.018 23.820 -0.118 1.00 81.94 131 ILE A N 1
ATOM 1036 C CA . ILE A 1 131 ? -3.467 25.056 -0.695 1.00 81.94 131 ILE A CA 1
ATOM 1037 C C . ILE A 1 131 ? -3.874 26.281 0.138 1.00 81.94 131 ILE A C 1
ATOM 1039 O O . ILE A 1 131 ? -3.029 27.083 0.521 1.00 81.94 131 ILE A O 1
ATOM 1043 N N . ASN A 1 132 ? -5.155 26.407 0.496 1.00 84.94 132 ASN A N 1
ATOM 1044 C CA . ASN A 1 132 ? -5.666 27.556 1.256 1.00 84.94 132 ASN A CA 1
ATOM 1045 C C . ASN A 1 132 ? -5.082 27.649 2.674 1.00 84.94 132 ASN A C 1
ATOM 1047 O O . ASN A 1 132 ? -5.080 28.724 3.266 1.00 84.94 132 ASN A O 1
ATOM 1051 N N . SER A 1 133 ? -4.611 26.529 3.225 1.00 84.62 133 SER A N 1
ATOM 1052 C CA . SER A 1 133 ? -4.001 26.468 4.557 1.00 84.62 133 SER A CA 1
ATOM 1053 C C . SER A 1 133 ? -2.479 26.669 4.538 1.00 84.62 133 SER A C 1
ATOM 1055 O O . SER A 1 133 ? -1.855 26.572 5.596 1.00 84.62 133 SER A O 1
ATOM 1057 N N . HIS A 1 134 ? -1.887 26.941 3.366 1.00 88.94 134 HIS A N 1
ATOM 1058 C CA . HIS A 1 134 ? -0.443 27.081 3.158 1.00 88.94 134 HIS A CA 1
ATOM 1059 C C . HIS A 1 134 ? 0.352 25.887 3.704 1.00 88.94 134 HIS A C 1
ATOM 1061 O O . HIS A 1 134 ? 1.217 26.061 4.560 1.00 88.94 134 HIS A O 1
ATOM 1067 N N . CYS A 1 135 ? -0.009 24.669 3.292 1.00 88.50 135 CYS A N 1
ATOM 1068 C CA . CYS A 1 135 ? 0.573 23.420 3.799 1.00 88.50 135 CYS A CA 1
ATOM 1069 C C . CYS A 1 135 ? 1.611 22.789 2.868 1.00 88.50 135 CYS A C 1
ATOM 1071 O O . CYS A 1 135 ? 1.984 21.631 3.048 1.00 88.50 135 CYS A O 1
ATOM 1073 N N . GLU A 1 136 ? 2.070 23.519 1.853 1.00 86.81 136 GLU A N 1
ATOM 1074 C CA . GLU A 1 136 ? 2.956 23.025 0.800 1.00 86.81 136 GLU A CA 1
ATOM 1075 C C . GLU A 1 136 ? 4.300 22.517 1.328 1.00 86.81 136 GLU A C 1
ATOM 1077 O O . GLU A 1 136 ? 4.905 21.659 0.696 1.00 86.81 136 GLU A O 1
ATOM 1082 N N . ASP A 1 137 ? 4.751 22.984 2.490 1.00 86.44 137 ASP A N 1
ATOM 1083 C CA . ASP A 1 137 ? 5.940 22.495 3.193 1.00 86.44 137 ASP A CA 1
ATOM 1084 C C . ASP A 1 137 ? 5.747 21.097 3.814 1.00 86.44 137 ASP A C 1
ATOM 1086 O O . ASP A 1 137 ? 6.708 20.345 3.973 1.00 86.44 137 ASP A O 1
ATOM 1090 N N . GLU A 1 138 ? 4.504 20.705 4.102 1.00 88.06 138 GLU A N 1
ATOM 1091 C CA . GLU A 1 138 ? 4.145 19.448 4.778 1.00 88.06 138 GLU A CA 1
ATOM 1092 C C . GLU A 1 138 ? 3.676 18.349 3.811 1.00 88.06 138 GLU A C 1
ATOM 1094 O O . GLU A 1 138 ? 3.364 17.223 4.213 1.00 88.06 138 GLU A O 1
ATOM 1099 N N . ILE A 1 139 ? 3.643 18.654 2.514 1.00 86.06 139 ILE A N 1
ATOM 1100 C CA . ILE A 1 139 ? 3.096 17.797 1.455 1.00 86.06 139 ILE A CA 1
ATOM 1101 C C . ILE A 1 139 ? 3.736 16.408 1.428 1.00 86.06 139 ILE A C 1
ATOM 1103 O O . ILE A 1 139 ? 3.048 15.410 1.226 1.00 86.06 139 ILE A O 1
ATOM 1107 N N . SER A 1 140 ? 5.031 16.323 1.727 1.00 82.00 140 SER A N 1
ATOM 1108 C CA . SER A 1 140 ? 5.758 15.060 1.791 1.00 82.00 140 SER A CA 1
ATOM 1109 C C . SER A 1 140 ? 5.229 14.157 2.908 1.00 82.00 140 SER A C 1
ATOM 1111 O O . SER A 1 140 ? 4.961 12.980 2.680 1.00 82.00 140 SER A O 1
ATOM 1113 N N . LYS A 1 141 ? 4.998 14.714 4.102 1.00 85.50 141 LYS A N 1
ATOM 1114 C CA . LYS A 1 141 ? 4.426 13.970 5.233 1.00 85.50 141 LYS A CA 1
ATOM 1115 C C . LYS A 1 141 ? 2.978 13.577 4.950 1.00 85.50 141 LYS A C 1
ATOM 1117 O O . LYS A 1 141 ? 2.582 12.441 5.196 1.00 85.50 141 LYS A O 1
ATOM 1122 N N . PHE A 1 142 ? 2.205 14.495 4.370 1.00 84.88 142 PHE A N 1
ATOM 1123 C CA . PHE A 1 142 ? 0.826 14.234 3.966 1.00 84.88 142 PHE A CA 1
ATOM 1124 C C . PHE A 1 142 ? 0.722 13.066 2.972 1.00 84.88 142 PHE A C 1
ATOM 1126 O O . PHE A 1 142 ? -0.137 12.191 3.120 1.00 84.88 142 PHE A O 1
ATOM 1133 N N . LEU A 1 143 ? 1.604 13.019 1.965 1.00 84.88 143 LEU A N 1
ATOM 1134 C CA . LEU A 1 143 ? 1.619 11.931 0.990 1.00 84.88 143 LEU A CA 1
ATOM 1135 C C . LEU A 1 143 ? 1.893 10.583 1.649 1.00 84.88 143 LEU A C 1
ATOM 1137 O O . LEU A 1 143 ? 1.165 9.631 1.363 1.00 84.88 143 LEU A O 1
ATOM 1141 N N . THR A 1 144 ? 2.864 10.508 2.563 1.00 82.62 144 THR A N 1
ATOM 1142 C CA . THR A 1 144 ? 3.156 9.287 3.329 1.00 82.62 144 THR A CA 1
ATOM 1143 C C . THR A 1 144 ? 1.895 8.738 3.999 1.00 82.62 144 THR A C 1
ATOM 1145 O O . THR A 1 144 ? 1.619 7.547 3.897 1.00 82.62 144 THR A O 1
ATOM 1148 N N . CYS A 1 145 ? 1.061 9.608 4.571 1.00 83.50 145 CYS A N 1
ATOM 1149 C CA . CYS A 1 145 ? -0.151 9.220 5.295 1.00 83.50 145 CYS A CA 1
ATOM 1150 C C . CYS A 1 145 ? -1.354 8.834 4.432 1.00 83.50 145 CYS A C 1
ATOM 1152 O O . CYS A 1 145 ? -2.342 8.318 4.949 1.00 83.50 145 CYS A O 1
ATOM 1154 N N . THR A 1 146 ? -1.309 9.095 3.127 1.00 79.62 146 THR A N 1
ATOM 1155 C CA . THR A 1 146 ? -2.474 8.931 2.243 1.00 79.62 146 THR A CA 1
ATOM 1156 C C . THR A 1 146 ? -2.250 7.904 1.126 1.00 79.62 146 THR A C 1
ATOM 1158 O O . THR A 1 146 ? -3.134 7.711 0.294 1.00 79.62 146 THR A O 1
ATOM 1161 N N . THR A 1 147 ? -1.076 7.256 1.080 1.00 73.62 147 THR A N 1
ATOM 1162 C CA . THR A 1 147 ? -0.684 6.269 0.046 1.00 73.62 147 THR A CA 1
ATOM 1163 C C . THR A 1 147 ? -1.298 4.884 0.218 1.00 73.62 147 THR A C 1
ATOM 1165 O O . THR A 1 147 ? -1.314 4.101 -0.729 1.00 73.62 147 THR A O 1
ATOM 1168 N N . VAL A 1 148 ? -1.812 4.554 1.402 1.00 72.44 148 VAL A N 1
ATOM 1169 C CA . VAL A 1 148 ? -2.217 3.180 1.711 1.00 72.44 148 VAL A CA 1
ATOM 1170 C C . VAL A 1 148 ? -3.461 2.775 0.913 1.00 72.44 148 VAL A C 1
ATOM 1172 O O . VAL A 1 148 ? -4.543 3.334 1.080 1.00 72.44 148 VAL A O 1
ATOM 1175 N N . GLY A 1 149 ? -3.312 1.755 0.061 1.00 70.38 149 GLY A N 1
ATOM 1176 C CA . GLY A 1 149 ? -4.409 1.139 -0.697 1.00 70.38 149 GLY A CA 1
ATOM 1177 C C . GLY A 1 149 ? -4.808 1.865 -1.986 1.00 70.38 149 GLY A C 1
ATOM 1178 O O . GLY A 1 149 ? -5.769 1.452 -2.642 1.00 70.38 149 GLY A O 1
ATOM 1179 N N . VAL A 1 150 ? -4.079 2.912 -2.372 1.00 78.88 150 VAL A N 1
ATOM 1180 C CA . VAL A 1 150 ? -4.352 3.703 -3.575 1.00 78.88 150 VAL A CA 1
ATOM 1181 C C . VAL A 1 150 ? -3.229 3.502 -4.588 1.00 78.88 150 VAL A C 1
ATOM 1183 O O . VAL A 1 150 ? -2.063 3.676 -4.256 1.00 78.88 150 VAL A O 1
ATOM 1186 N N . ASP A 1 151 ? -3.590 3.170 -5.828 1.00 84.00 151 ASP A N 1
ATOM 1187 C CA . ASP A 1 151 ? -2.643 3.079 -6.942 1.00 84.00 151 ASP A CA 1
ATOM 1188 C C . ASP A 1 151 ? -2.836 4.262 -7.893 1.00 84.00 151 ASP A C 1
ATOM 1190 O O . ASP A 1 151 ? -3.757 4.266 -8.708 1.00 84.00 151 ASP A O 1
ATOM 1194 N N . GLU A 1 152 ? -1.963 5.264 -7.781 1.00 88.81 152 GLU A N 1
ATOM 1195 C CA . GLU A 1 152 ? -1.920 6.415 -8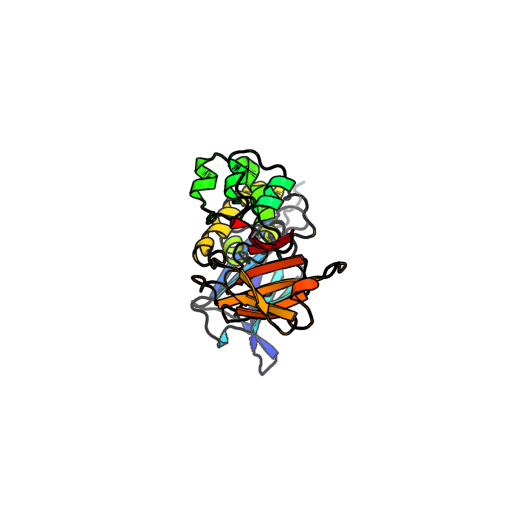.690 1.00 88.81 152 GLU A CA 1
ATOM 1196 C C . GLU A 1 152 ? -0.737 6.343 -9.669 1.00 88.81 152 GLU A C 1
ATOM 1198 O O . GLU A 1 152 ? -0.368 7.346 -10.297 1.00 88.81 152 GLU A O 1
ATOM 1203 N N . GLY A 1 153 ? -0.120 5.164 -9.823 1.00 88.69 153 GLY A N 1
ATOM 1204 C CA . GLY A 1 153 ? 1.060 4.964 -10.662 1.00 88.69 153 GLY A CA 1
ATOM 1205 C C . GLY A 1 153 ? 0.830 5.416 -12.105 1.00 88.69 153 GLY A C 1
ATOM 1206 O O . GLY A 1 153 ? 1.686 6.074 -12.699 1.00 88.69 153 GLY A O 1
ATOM 1207 N N . ALA A 1 154 ? -0.368 5.175 -12.648 1.00 89.00 154 ALA A N 1
ATOM 1208 C CA . ALA A 1 154 ? -0.741 5.615 -13.990 1.00 89.00 154 ALA A CA 1
ATOM 1209 C C . ALA A 1 154 ? -0.654 7.143 -14.159 1.00 89.00 154 ALA A C 1
ATOM 1211 O O . ALA A 1 154 ? -0.103 7.615 -15.156 1.00 89.00 154 ALA A O 1
ATOM 1212 N N . CYS A 1 155 ? -1.155 7.928 -13.199 1.00 92.50 155 CYS A N 1
ATOM 1213 C CA . CYS A 1 155 ? -1.025 9.383 -13.257 1.00 92.50 155 CYS A CA 1
ATOM 1214 C C . CYS A 1 155 ? 0.435 9.819 -13.103 1.00 92.50 155 CYS A C 1
ATOM 1216 O O . CYS A 1 155 ? 0.919 10.636 -13.892 1.00 92.50 155 CYS A O 1
ATOM 1218 N N . CYS A 1 156 ? 1.162 9.236 -12.150 1.00 92.56 156 CYS A N 1
ATOM 1219 C CA . CYS A 1 156 ? 2.561 9.572 -11.911 1.00 92.56 156 CYS A CA 1
ATOM 1220 C C . CYS A 1 156 ? 3.450 9.318 -13.134 1.00 92.56 156 CYS A C 1
ATOM 1222 O O . CYS A 1 156 ? 4.277 10.162 -13.482 1.00 92.56 156 CYS A O 1
ATOM 1224 N N . LEU A 1 157 ? 3.229 8.214 -13.851 1.00 91.31 157 LEU A N 1
ATOM 1225 C CA . LEU A 1 157 ? 3.923 7.922 -15.105 1.00 91.31 157 LEU A CA 1
ATOM 1226 C C . LEU A 1 157 ? 3.612 8.966 -16.189 1.00 91.31 157 LEU A C 1
ATOM 1228 O O . LEU A 1 157 ? 4.528 9.436 -16.863 1.00 91.31 157 LEU A O 1
ATOM 1232 N N . ARG A 1 158 ? 2.350 9.406 -16.329 1.00 91.00 158 ARG A N 1
ATOM 1233 C CA . ARG A 1 158 ? 1.989 10.496 -17.266 1.00 91.00 158 ARG A CA 1
ATOM 1234 C C . ARG A 1 158 ? 2.653 11.820 -16.893 1.00 91.00 158 ARG A C 1
ATOM 1236 O O . ARG A 1 158 ? 3.045 12.581 -17.775 1.00 91.00 158 ARG A O 1
ATOM 1243 N N . LYS A 1 159 ? 2.795 12.088 -15.594 1.00 91.62 159 LYS A N 1
ATOM 1244 C CA . LYS A 1 159 ? 3.494 13.258 -15.042 1.00 91.62 159 LYS A CA 1
ATOM 1245 C C . LYS A 1 159 ? 5.023 13.095 -15.040 1.00 91.62 159 LYS A C 1
ATOM 1247 O O . LYS A 1 159 ? 5.715 13.988 -14.565 1.00 91.62 159 LYS A O 1
ATOM 1252 N N . LYS A 1 160 ? 5.550 11.995 -15.604 1.00 90.62 160 LYS A N 1
ATOM 1253 C CA . LYS A 1 160 ? 6.982 11.665 -15.703 1.00 90.62 160 LYS A CA 1
ATOM 1254 C C . LYS A 1 160 ? 7.694 11.618 -14.347 1.00 90.62 160 LYS A C 1
ATOM 1256 O O . LYS A 1 160 ? 8.877 11.938 -14.254 1.00 90.62 160 LYS A O 1
ATOM 1261 N N . VAL A 1 161 ? 6.983 11.202 -13.299 1.00 89.38 161 VAL A N 1
ATOM 1262 C CA . VAL A 1 161 ? 7.579 10.966 -11.980 1.00 89.38 161 VAL A CA 1
ATOM 1263 C C . VAL A 1 161 ? 8.664 9.882 -12.119 1.00 89.38 161 VAL A C 1
ATOM 1265 O O . VAL A 1 161 ? 8.416 8.844 -12.747 1.00 89.38 161 VAL A O 1
ATOM 1268 N N . PRO A 1 162 ? 9.885 10.106 -11.599 1.00 86.44 162 PRO A N 1
ATOM 1269 C CA . PRO A 1 162 ? 10.974 9.149 -11.691 1.00 86.44 162 PRO A CA 1
ATOM 1270 C C . PRO A 1 162 ? 10.650 7.811 -11.039 1.00 86.44 162 PRO A C 1
ATOM 1272 O O . PRO A 1 162 ? 9.959 7.773 -10.025 1.00 86.44 162 PRO A O 1
ATOM 1275 N N . GLY A 1 163 ? 11.244 6.729 -11.554 1.00 83.81 163 GLY A N 1
ATOM 1276 C CA . GLY A 1 163 ? 11.079 5.379 -11.005 1.00 83.81 163 GLY A CA 1
ATOM 1277 C C . GLY A 1 163 ? 11.334 5.291 -9.496 1.00 83.81 163 GLY A C 1
ATOM 1278 O O . GLY A 1 163 ? 10.556 4.667 -8.784 1.00 83.81 163 GLY A O 1
ATOM 1279 N N . ILE A 1 164 ? 12.359 5.993 -8.995 1.00 82.62 164 ILE A N 1
ATOM 1280 C CA . ILE A 1 164 ? 12.696 6.051 -7.559 1.00 82.62 164 ILE A CA 1
ATOM 1281 C C . ILE A 1 164 ? 11.586 6.678 -6.695 1.00 82.62 164 ILE A C 1
ATOM 1283 O O . ILE A 1 164 ? 11.500 6.397 -5.505 1.00 82.62 164 ILE A O 1
ATOM 1287 N N . CYS A 1 165 ? 10.717 7.492 -7.295 1.00 86.62 165 CYS A N 1
ATOM 1288 C CA . CYS A 1 165 ? 9.617 8.176 -6.624 1.00 86.62 165 CYS A CA 1
ATOM 1289 C C . CYS A 1 165 ? 8.261 7.494 -6.851 1.00 86.62 165 CYS A C 1
ATOM 1291 O O . CYS A 1 165 ? 7.306 7.835 -6.161 1.00 86.62 165 CYS A O 1
ATOM 1293 N N . LEU A 1 166 ? 8.153 6.529 -7.776 1.00 87.12 166 LEU A N 1
ATOM 1294 C CA . LEU A 1 166 ? 6.905 5.795 -8.030 1.00 87.12 166 LEU A CA 1
ATOM 1295 C C . LEU A 1 166 ? 6.329 5.070 -6.803 1.00 87.12 166 LEU A C 1
ATOM 1297 O O . LEU A 1 166 ? 5.103 5.050 -6.700 1.00 87.12 166 LEU A O 1
ATOM 1301 N N . PRO A 1 167 ? 7.127 4.572 -5.832 1.00 84.56 167 PRO A N 1
ATOM 1302 C CA . PRO A 1 167 ? 6.566 4.045 -4.588 1.00 84.56 167 PRO A CA 1
ATOM 1303 C C . PRO A 1 167 ? 5.649 5.039 -3.853 1.00 84.56 167 PRO A C 1
ATOM 1305 O O . PRO A 1 167 ? 4.676 4.624 -3.232 1.00 84.56 167 PRO A O 1
ATOM 1308 N N . LEU A 1 168 ? 5.881 6.353 -3.987 1.00 85.62 168 LEU A N 1
ATOM 1309 C CA . LEU A 1 168 ? 5.019 7.403 -3.417 1.00 85.62 168 LEU A CA 1
ATOM 1310 C C . LEU A 1 168 ? 3.644 7.500 -4.102 1.00 85.62 168 LEU A C 1
ATOM 1312 O O . LEU A 1 168 ? 2.747 8.178 -3.599 1.00 85.62 168 LEU A O 1
ATOM 1316 N N . CYS A 1 169 ? 3.481 6.865 -5.260 1.00 88.00 169 CYS A N 1
ATOM 1317 C CA . CYS A 1 169 ? 2.272 6.912 -6.072 1.00 88.00 169 CYS A CA 1
ATOM 1318 C C . CYS A 1 169 ? 1.371 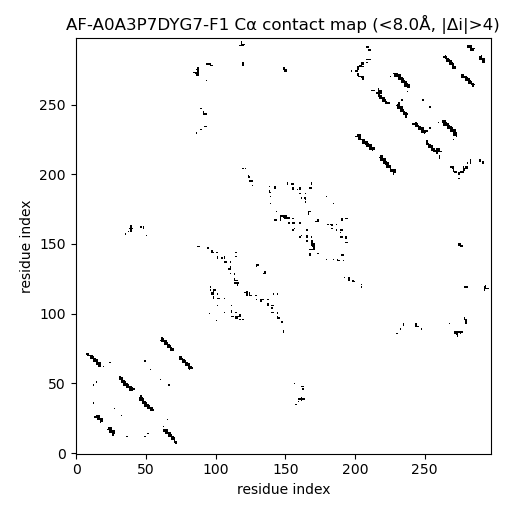5.699 -5.858 1.00 88.00 169 CYS A C 1
ATOM 1320 O O . CYS A 1 169 ? 0.154 5.867 -5.823 1.00 88.00 169 CYS A O 1
ATOM 1322 N N . ASP A 1 170 ? 1.952 4.505 -5.724 1.00 82.38 170 ASP A N 1
ATOM 1323 C CA . ASP A 1 170 ? 1.207 3.242 -5.677 1.00 82.38 170 ASP A CA 1
ATOM 1324 C C . ASP A 1 170 ? 1.268 2.510 -4.325 1.00 82.38 170 ASP A C 1
ATOM 1326 O O . ASP A 1 170 ? 0.562 1.523 -4.120 1.00 82.38 170 ASP A O 1
ATOM 1330 N N . GLY A 1 171 ? 2.096 2.982 -3.387 1.00 69.94 171 GLY A N 1
ATOM 1331 C CA . GLY A 1 171 ? 2.193 2.454 -2.027 1.00 69.94 171 GLY A CA 1
ATOM 1332 C C . GLY A 1 171 ? 2.820 1.059 -1.908 1.00 69.94 171 GLY A C 1
ATOM 1333 O O . GLY A 1 171 ? 3.176 0.662 -0.799 1.00 69.94 171 GLY A O 1
ATOM 1334 N N . PHE A 1 172 ? 3.030 0.325 -3.009 1.00 61.72 172 PHE A N 1
ATOM 1335 C CA . PHE A 1 172 ? 3.445 -1.085 -2.980 1.00 61.72 172 PHE A CA 1
ATOM 1336 C C . PHE A 1 172 ? 4.831 -1.305 -2.361 1.00 61.72 172 PHE A C 1
ATOM 1338 O O . PHE A 1 172 ? 5.140 -2.413 -1.923 1.00 61.72 172 PHE A O 1
ATOM 1345 N N . GLN A 1 173 ? 5.668 -0.266 -2.299 1.00 58.28 173 GLN A N 1
ATOM 1346 C CA . GLN A 1 173 ? 7.013 -0.345 -1.719 1.00 58.28 173 GLN A CA 1
ATOM 1347 C C . GLN A 1 173 ? 7.333 0.768 -0.713 1.00 58.28 173 GLN A C 1
ATOM 1349 O O . GLN A 1 173 ? 8.497 0.953 -0.357 1.00 58.28 173 GLN A O 1
ATOM 1354 N N . MET A 1 174 ? 6.322 1.485 -0.206 1.00 57.09 174 MET A N 1
ATOM 1355 C CA . MET A 1 174 ? 6.545 2.568 0.766 1.00 57.09 174 MET A CA 1
ATOM 1356 C C . MET A 1 174 ? 7.110 2.089 2.102 1.00 57.09 174 MET A C 1
ATOM 1358 O O . MET A 1 174 ? 7.754 2.869 2.794 1.00 57.09 174 MET A O 1
ATOM 1362 N N . ASN A 1 175 ? 6.979 0.799 2.422 1.00 50.41 175 ASN A N 1
ATOM 1363 C CA . ASN A 1 175 ? 7.467 0.188 3.666 1.00 50.41 175 ASN A CA 1
ATOM 1364 C C . ASN A 1 175 ? 8.997 0.287 3.872 1.00 50.41 175 ASN A C 1
ATOM 1366 O O . ASN A 1 175 ? 9.511 -0.242 4.852 1.00 50.41 175 ASN A O 1
ATOM 1370 N N . LYS A 1 176 ? 9.739 0.907 2.946 1.00 50.78 176 LYS A N 1
ATOM 1371 C CA . LYS A 1 176 ? 11.186 1.153 3.040 1.00 50.78 176 LYS A CA 1
ATOM 1372 C C . LYS A 1 176 ? 11.565 2.635 3.137 1.00 50.78 176 LYS A C 1
ATOM 1374 O O . LYS A 1 176 ? 12.751 2.938 3.217 1.00 50.78 176 LYS A O 1
ATOM 1379 N N . LEU A 1 177 ? 10.598 3.548 3.086 1.00 56.88 177 LEU A N 1
ATOM 1380 C CA . LEU A 1 177 ? 10.832 4.987 3.007 1.00 56.88 177 LEU A CA 1
ATOM 1381 C C . LEU A 1 177 ? 10.176 5.679 4.208 1.00 56.88 177 LEU A C 1
ATOM 1383 O O . LEU A 1 177 ? 9.055 6.171 4.125 1.00 56.88 177 LEU A O 1
ATOM 1387 N N . ASP A 1 178 ? 10.898 5.751 5.328 1.00 58.91 178 ASP A N 1
ATOM 1388 C CA . ASP A 1 178 ? 10.475 6.578 6.470 1.00 58.91 178 ASP A CA 1
ATOM 1389 C C . ASP A 1 178 ? 10.501 8.077 6.117 1.00 58.91 178 ASP A C 1
ATOM 1391 O O . ASP A 1 178 ? 9.805 8.892 6.720 1.00 58.91 178 ASP A O 1
ATOM 1395 N N . THR A 1 179 ? 11.289 8.449 5.103 1.00 66.94 179 THR A N 1
ATOM 1396 C CA . THR A 1 179 ? 11.409 9.815 4.589 1.00 66.94 179 THR A CA 1
ATOM 1397 C C . THR A 1 179 ? 11.390 9.825 3.066 1.00 66.94 179 THR A C 1
ATOM 1399 O O . THR A 1 179 ? 11.985 8.968 2.420 1.00 66.94 179 THR A O 1
ATOM 1402 N N . ILE A 1 180 ? 10.707 10.804 2.469 1.00 75.50 180 ILE A N 1
ATOM 1403 C CA . ILE A 1 180 ? 10.712 10.994 1.015 1.00 75.50 180 ILE A CA 1
ATOM 1404 C C . ILE A 1 180 ? 12.139 11.355 0.563 1.00 75.50 180 ILE A C 1
ATOM 1406 O O . ILE A 1 180 ? 12.695 12.325 1.082 1.00 75.50 180 ILE A O 1
ATOM 1410 N N . PRO A 1 181 ? 12.735 10.644 -0.416 1.00 79.94 181 PRO A N 1
ATOM 1411 C CA . PRO A 1 181 ? 14.044 10.983 -0.951 1.00 79.94 181 PRO A CA 1
ATOM 1412 C C . PRO A 1 181 ? 14.050 12.424 -1.447 1.00 79.94 181 PRO A C 1
ATOM 1414 O O . PRO A 1 181 ? 13.122 12.842 -2.137 1.00 79.94 181 PRO A O 1
ATOM 1417 N N . HIS A 1 182 ? 15.116 13.174 -1.167 1.00 82.44 182 HIS A N 1
ATOM 1418 C CA . HIS A 1 182 ? 15.229 14.571 -1.602 1.00 82.44 182 HIS A CA 1
ATOM 1419 C C . HIS A 1 182 ? 15.013 14.728 -3.121 1.00 82.44 182 HIS A C 1
ATOM 1421 O O . HIS A 1 182 ? 14.360 15.668 -3.569 1.00 82.44 182 HIS A O 1
ATOM 1427 N N . ALA A 1 183 ? 15.472 13.754 -3.915 1.00 84.25 183 ALA A N 1
ATOM 1428 C CA . ALA A 1 183 ? 15.249 13.700 -5.363 1.00 84.25 183 ALA A CA 1
ATOM 1429 C C . ALA A 1 183 ? 13.758 13.706 -5.770 1.00 84.25 183 ALA A C 1
ATOM 1431 O O . ALA A 1 183 ? 13.421 14.110 -6.882 1.00 84.25 183 ALA A O 1
ATOM 1432 N N . CYS A 1 184 ? 12.859 13.287 -4.878 1.00 87.19 184 CYS A N 1
ATOM 1433 C CA . CYS A 1 184 ? 11.418 13.254 -5.103 1.00 87.19 184 CYS A CA 1
ATOM 1434 C C . CYS A 1 184 ? 10.702 14.551 -4.712 1.00 87.19 184 CYS A C 1
ATOM 1436 O O . CYS A 1 184 ? 9.565 14.742 -5.136 1.00 87.19 184 CYS A O 1
ATOM 1438 N N . ALA A 1 185 ? 11.354 15.461 -3.976 1.00 85.38 185 ALA A N 1
ATOM 1439 C CA . ALA A 1 185 ? 10.731 16.683 -3.462 1.00 85.38 185 ALA A CA 1
ATOM 1440 C C . ALA A 1 185 ? 10.120 17.557 -4.574 1.00 85.38 185 ALA A C 1
ATOM 1442 O O . ALA A 1 185 ? 9.006 18.059 -4.439 1.00 85.38 185 ALA A O 1
ATOM 1443 N N . VAL A 1 186 ? 10.801 17.671 -5.720 1.00 88.44 186 VAL A N 1
ATOM 1444 C CA . VAL A 1 186 ? 10.308 18.443 -6.878 1.00 88.44 186 VAL A CA 1
ATOM 1445 C C . VAL A 1 186 ? 9.078 17.813 -7.547 1.00 88.44 186 VAL A C 1
ATOM 1447 O O . VAL A 1 186 ? 8.345 18.491 -8.264 1.00 88.44 186 VAL A O 1
ATOM 1450 N N . TYR A 1 187 ? 8.822 16.524 -7.304 1.00 89.69 187 TYR A N 1
ATOM 1451 C CA . TYR A 1 187 ? 7.671 15.794 -7.839 1.00 89.69 187 TYR A CA 1
ATOM 1452 C C . TYR A 1 187 ? 6.499 15.747 -6.867 1.00 89.69 187 TYR A C 1
ATOM 1454 O O . TYR A 1 187 ? 5.408 15.338 -7.264 1.00 89.69 187 TYR A O 1
ATOM 1462 N N . THR A 1 188 ? 6.680 16.188 -5.622 1.00 86.69 188 THR A N 1
ATOM 1463 C CA . THR A 1 188 ? 5.676 16.022 -4.577 1.00 86.69 188 THR A CA 1
ATOM 1464 C C . THR A 1 188 ? 4.333 16.674 -4.930 1.00 86.69 188 THR A C 1
ATOM 1466 O O . THR A 1 188 ? 3.287 16.062 -4.729 1.00 86.69 188 THR A O 1
ATOM 1469 N N . PHE A 1 189 ? 4.336 17.848 -5.575 1.00 87.25 189 PHE A N 1
ATOM 1470 C CA . PHE A 1 189 ? 3.103 18.470 -6.075 1.00 87.25 189 PHE A CA 1
ATOM 1471 C C . PHE A 1 189 ? 2.441 17.662 -7.203 1.00 87.25 189 PHE A C 1
ATOM 1473 O O . PHE A 1 189 ? 1.222 17.517 -7.229 1.00 87.25 189 PHE A O 1
ATOM 1480 N N . SER A 1 190 ? 3.229 17.078 -8.114 1.00 91.19 190 SER A N 1
ATOM 1481 C CA . SER A 1 190 ? 2.692 16.210 -9.174 1.00 91.19 190 SER A CA 1
ATOM 1482 C C . SER A 1 190 ? 2.061 14.944 -8.594 1.00 91.19 190 SER A C 1
ATOM 1484 O O . SER A 1 190 ? 0.981 14.546 -9.023 1.00 91.19 190 SER A O 1
ATOM 1486 N N . ILE A 1 191 ? 2.701 14.339 -7.589 1.00 89.56 191 ILE A N 1
ATOM 1487 C CA . ILE A 1 191 ? 2.180 13.157 -6.891 1.00 89.56 191 ILE A CA 1
ATOM 1488 C C . ILE A 1 191 ? 0.900 13.517 -6.123 1.00 89.56 191 ILE A C 1
ATOM 1490 O O . ILE A 1 191 ? -0.074 12.767 -6.157 1.00 89.56 191 ILE A O 1
ATOM 1494 N N . PHE A 1 192 ? 0.853 14.693 -5.495 1.00 87.56 192 PHE A N 1
ATOM 1495 C CA . PHE A 1 192 ? -0.354 15.197 -4.844 1.00 87.56 192 PHE A CA 1
ATOM 1496 C C . PHE A 1 192 ? -1.506 15.414 -5.831 1.00 87.56 192 PHE A C 1
ATOM 1498 O O . PHE A 1 192 ? -2.616 14.957 -5.573 1.00 87.56 192 PHE A O 1
ATOM 1505 N N . GLN A 1 193 ? -1.254 16.020 -6.996 1.00 89.06 193 GLN A N 1
ATOM 1506 C CA . GLN A 1 193 ? -2.265 16.128 -8.055 1.00 89.06 193 GLN A CA 1
ATOM 1507 C C . GLN A 1 193 ? -2.803 14.752 -8.459 1.00 89.06 193 GLN A C 1
ATOM 1509 O O . GLN A 1 193 ? -4.015 14.576 -8.563 1.00 89.06 193 GLN A O 1
ATOM 1514 N N . CYS A 1 194 ? -1.916 13.768 -8.626 1.00 91.50 194 CYS A N 1
ATOM 1515 C CA . CYS A 1 194 ? -2.314 12.398 -8.931 1.00 91.50 194 CYS A CA 1
ATOM 1516 C C . CYS A 1 194 ? -3.183 11.782 -7.833 1.00 91.50 194 CYS A C 1
ATOM 1518 O O . CYS A 1 194 ? -4.184 11.141 -8.130 1.00 91.50 194 CYS A O 1
ATOM 1520 N N . ARG A 1 195 ? -2.870 12.042 -6.559 1.00 86.38 195 ARG A N 1
ATOM 1521 C CA . ARG A 1 195 ? -3.690 11.585 -5.429 1.00 86.38 195 ARG A CA 1
ATOM 1522 C C . ARG A 1 195 ? -5.108 12.152 -5.451 1.00 86.38 195 ARG A C 1
ATOM 1524 O O . ARG A 1 195 ? -6.028 11.474 -4.983 1.00 86.38 195 ARG A O 1
ATOM 1531 N N . MET A 1 196 ? -5.261 13.380 -5.940 1.00 84.69 196 MET A N 1
ATOM 1532 C CA . MET A 1 196 ? -6.533 14.102 -5.988 1.00 84.69 196 MET A CA 1
ATOM 1533 C C . MET A 1 196 ? -7.359 13.781 -7.239 1.00 84.69 196 MET A C 1
ATOM 1535 O O . MET A 1 196 ? -8.580 13.856 -7.167 1.00 84.69 196 MET A O 1
ATOM 1539 N N . GLU A 1 197 ? -6.734 13.353 -8.343 1.00 87.25 197 GLU A N 1
ATOM 1540 C CA . GLU A 1 197 ? -7.406 13.070 -9.627 1.00 87.25 197 GLU A CA 1
ATOM 1541 C C . GLU A 1 197 ? -8.603 12.117 -9.486 1.00 87.25 197 GLU A C 1
ATOM 1543 O O . GLU A 1 197 ? -9.638 12.335 -10.108 1.00 87.25 197 GLU A O 1
ATOM 1548 N N . ASN A 1 198 ? -8.476 11.096 -8.631 1.00 85.19 198 ASN A N 1
ATOM 1549 C CA . ASN A 1 198 ? -9.512 10.086 -8.395 1.00 85.19 198 ASN A CA 1
ATOM 1550 C C . ASN A 1 198 ? -10.081 10.115 -6.968 1.00 85.19 198 ASN A C 1
ATOM 1552 O O . ASN A 1 198 ? -10.779 9.179 -6.570 1.00 85.19 198 ASN A O 1
ATOM 1556 N N . ALA A 1 199 ? -9.791 11.151 -6.173 1.00 83.25 199 ALA A N 1
ATOM 1557 C CA . ALA A 1 199 ? -10.234 11.216 -4.778 1.00 83.25 199 ALA A CA 1
ATOM 1558 C C . ALA A 1 199 ? -11.768 11.182 -4.663 1.00 83.25 199 ALA A C 1
ATOM 1560 O O . ALA A 1 199 ? -12.310 10.447 -3.835 1.00 83.25 199 ALA A O 1
ATOM 1561 N N . ASP A 1 200 ? -12.464 11.879 -5.564 1.00 84.12 200 ASP A N 1
ATOM 1562 C CA . ASP A 1 200 ? -13.927 11.881 -5.647 1.00 84.12 200 ASP A CA 1
ATOM 1563 C C . ASP A 1 200 ? -14.517 10.575 -6.194 1.00 84.12 200 ASP A C 1
ATOM 1565 O O . ASP A 1 200 ? -15.722 10.366 -6.102 1.00 84.12 200 ASP A O 1
ATOM 1569 N N . SER A 1 201 ? -13.711 9.660 -6.729 1.00 89.81 201 SER A N 1
ATOM 1570 C CA . SER A 1 201 ? -14.185 8.334 -7.143 1.00 89.81 201 SER A CA 1
ATOM 1571 C C . SER A 1 201 ? -14.136 7.318 -6.001 1.00 89.81 201 SER A C 1
ATOM 1573 O O . SER A 1 201 ? -14.720 6.240 -6.114 1.00 89.81 201 SER A O 1
ATOM 1575 N N . ARG A 1 202 ? -13.475 7.637 -4.879 1.00 87.75 202 ARG A N 1
ATOM 1576 C CA . ARG A 1 202 ? -13.367 6.733 -3.725 1.00 87.75 202 ARG A CA 1
ATOM 1577 C C . ARG A 1 202 ? -14.651 6.727 -2.885 1.00 87.75 202 ARG A C 1
ATOM 1579 O O . ARG A 1 202 ? -15.394 7.721 -2.878 1.00 87.75 202 ARG A O 1
ATOM 1586 N N . PRO A 1 203 ? -14.942 5.631 -2.165 1.00 91.19 203 PRO A N 1
ATOM 1587 C CA . PRO A 1 203 ? -16.132 5.558 -1.331 1.00 91.19 203 PRO A CA 1
ATOM 1588 C C . PRO A 1 203 ? -16.096 6.597 -0.210 1.00 91.19 203 PRO A C 1
ATOM 1590 O O . PRO A 1 203 ? -15.028 6.994 0.263 1.00 91.19 203 PRO A O 1
ATOM 1593 N N . ALA A 1 204 ? -17.273 7.039 0.225 1.00 87.75 204 ALA A N 1
ATOM 1594 C CA . ALA A 1 204 ? -17.377 7.841 1.438 1.00 87.75 204 ALA A CA 1
ATOM 1595 C C . ALA A 1 204 ? -17.028 7.004 2.683 1.00 87.75 204 ALA A C 1
ATOM 1597 O O . ALA A 1 204 ? -17.027 5.773 2.649 1.00 87.75 204 ALA A O 1
ATOM 1598 N N . THR A 1 205 ? -16.747 7.664 3.803 1.00 87.56 205 THR A N 1
ATOM 1599 C CA . THR A 1 205 ? -16.610 6.985 5.096 1.00 87.56 205 THR A CA 1
ATOM 1600 C C . THR A 1 205 ? -17.958 6.382 5.511 1.00 87.56 205 THR A C 1
ATOM 1602 O O . THR A 1 205 ? -19.002 7.004 5.318 1.00 87.56 205 THR A O 1
ATOM 1605 N N . VAL A 1 206 ? -17.948 5.173 6.078 1.00 91.38 206 VAL A N 1
ATOM 1606 C CA . VAL A 1 206 ? -19.166 4.467 6.514 1.00 91.38 206 VAL A CA 1
ATOM 1607 C C . VAL A 1 206 ? -19.915 5.270 7.583 1.00 91.38 206 VAL A C 1
ATOM 1609 O O . VAL A 1 206 ? -19.319 5.692 8.568 1.00 91.38 206 VAL A O 1
ATOM 1612 N N . SER A 1 207 ? -21.227 5.445 7.449 1.00 90.44 207 SER A N 1
ATOM 1613 C CA . SER A 1 207 ? -22.063 6.082 8.477 1.00 90.44 207 SER A CA 1
ATOM 1614 C C . SER A 1 207 ? -22.948 5.067 9.201 1.00 90.44 207 SER A C 1
ATOM 1616 O O . SER A 1 207 ? -23.133 3.938 8.744 1.00 90.44 207 SER A O 1
ATOM 1618 N N . GLY A 1 208 ? -23.458 5.451 10.375 1.00 91.81 208 GLY A N 1
ATOM 1619 C CA . GLY A 1 208 ? -24.443 4.647 11.104 1.00 91.81 208 GLY A CA 1
ATOM 1620 C C . GLY A 1 208 ? -23.927 3.303 11.627 1.00 91.81 208 GLY A C 1
ATOM 1621 O O . GLY A 1 208 ? -24.741 2.438 11.950 1.00 91.81 208 GLY A O 1
ATOM 1622 N N . LEU A 1 209 ? -22.603 3.113 11.713 1.00 93.50 209 LEU A N 1
ATOM 1623 C CA . LEU A 1 209 ? -22.003 1.864 12.179 1.00 93.50 209 LEU A CA 1
ATOM 1624 C C . LEU A 1 209 ? -22.398 1.574 13.633 1.00 93.50 209 LEU A C 1
ATOM 1626 O O . LEU A 1 209 ? -22.159 2.384 14.528 1.00 93.50 209 LEU A O 1
ATOM 1630 N N . LYS A 1 210 ? -22.988 0.401 13.861 1.00 93.44 210 LYS A N 1
ATOM 1631 C CA . LYS A 1 210 ? -23.424 -0.090 15.171 1.00 93.44 210 LYS A CA 1
ATOM 1632 C C . LYS A 1 210 ? -23.098 -1.568 15.316 1.00 93.44 210 LYS A C 1
ATOM 1634 O O . LYS A 1 210 ? -23.211 -2.327 14.352 1.00 93.44 210 LYS A O 1
ATOM 1639 N N . ALA A 1 211 ? -22.767 -1.966 16.539 1.00 93.56 211 ALA A N 1
ATOM 1640 C CA . ALA A 1 211 ? -22.622 -3.357 16.937 1.00 93.56 211 ALA A CA 1
ATOM 1641 C C . ALA A 1 211 ? -23.760 -3.725 17.896 1.00 93.56 211 ALA A C 1
ATOM 1643 O O . ALA A 1 211 ? -23.989 -3.045 18.895 1.00 93.56 211 ALA A O 1
ATOM 1644 N N . ILE A 1 212 ? -24.514 -4.763 17.544 1.00 92.25 212 ILE A N 1
ATOM 1645 C CA . ILE A 1 212 ? -25.736 -5.179 18.231 1.00 92.25 212 ILE A CA 1
ATOM 1646 C C . ILE A 1 212 ? -25.523 -6.615 18.723 1.00 92.25 212 ILE A C 1
ATOM 1648 O O . ILE A 1 212 ? -25.519 -7.535 17.897 1.00 92.25 212 ILE A O 1
ATOM 1652 N N . PRO A 1 213 ? -25.314 -6.825 20.033 1.00 90.56 213 PRO A N 1
ATOM 1653 C CA . PRO A 1 213 ? -25.296 -8.159 20.619 1.00 90.56 213 PRO A CA 1
ATOM 1654 C C . PRO A 1 213 ? -26.636 -8.855 20.394 1.00 90.56 213 PRO A C 1
ATOM 1656 O O . PRO A 1 213 ? -27.689 -8.217 20.473 1.00 90.56 213 PRO A O 1
ATOM 1659 N N . ASN A 1 214 ? -26.617 -10.157 20.130 1.00 87.69 214 ASN A N 1
ATOM 1660 C CA . ASN A 1 214 ? -27.834 -10.963 20.094 1.00 87.69 214 ASN A CA 1
ATOM 1661 C C . ASN A 1 214 ? -27.893 -11.953 21.274 1.00 87.69 214 ASN A C 1
ATOM 1663 O O . ASN A 1 214 ? -26.937 -12.098 22.032 1.00 87.69 214 ASN A O 1
ATOM 1667 N N . SER A 1 215 ? -29.019 -12.660 21.411 1.00 84.75 215 SER A N 1
ATOM 1668 C CA . SER A 1 215 ? -29.246 -13.655 22.473 1.00 84.75 215 SER A CA 1
ATOM 1669 C C . SER A 1 215 ? -28.254 -14.820 22.472 1.00 84.75 215 SER A C 1
ATOM 1671 O O . SER A 1 215 ? -28.027 -15.419 23.517 1.00 84.75 215 SER A O 1
ATOM 1673 N N . ASP A 1 216 ? -27.664 -15.134 21.317 1.00 84.94 216 ASP A N 1
ATOM 1674 C CA . ASP A 1 216 ? -26.748 -16.268 21.143 1.00 84.94 216 ASP A CA 1
ATOM 1675 C C . ASP A 1 216 ? -25.295 -15.909 21.526 1.00 84.94 216 ASP A C 1
ATOM 1677 O O . ASP A 1 216 ? -24.408 -16.757 21.466 1.00 84.94 216 ASP A O 1
ATOM 1681 N N . GLY A 1 217 ? -25.031 -14.645 21.888 1.00 85.69 217 GLY A N 1
ATOM 1682 C CA . GLY A 1 217 ? -23.687 -14.110 22.136 1.00 85.69 217 GLY A CA 1
ATOM 1683 C C . GLY A 1 217 ? -22.934 -13.678 20.869 1.00 85.69 217 GLY A C 1
ATOM 1684 O O . GLY A 1 217 ? -21.814 -13.171 20.958 1.00 85.69 217 GLY A O 1
ATOM 1685 N N . ASP A 1 218 ? -23.534 -13.838 19.692 1.00 91.88 218 ASP A N 1
ATOM 1686 C CA . ASP A 1 218 ? -23.019 -13.298 18.436 1.00 91.88 218 ASP A CA 1
ATOM 1687 C C . ASP A 1 218 ? -23.138 -11.766 18.408 1.00 91.88 218 ASP A C 1
ATOM 1689 O O . ASP A 1 218 ? -23.943 -11.142 19.108 1.00 91.88 218 ASP A O 1
ATOM 1693 N N . LEU A 1 219 ? -22.350 -11.145 17.533 1.00 93.12 219 LEU A N 1
ATOM 1694 C CA . LEU A 1 219 ? -22.358 -9.703 17.330 1.00 93.12 219 LEU A CA 1
ATOM 1695 C C . LEU A 1 219 ? -22.804 -9.376 15.906 1.00 93.12 219 LEU A C 1
ATOM 1697 O O . LEU A 1 219 ? -22.179 -9.797 14.929 1.00 93.12 219 LEU A O 1
ATOM 1701 N N . ILE A 1 220 ? -23.900 -8.629 15.777 1.00 94.44 220 ILE A N 1
ATOM 1702 C CA . ILE A 1 220 ? -24.427 -8.185 14.485 1.00 94.44 220 ILE A CA 1
ATOM 1703 C C . ILE A 1 220 ? -23.975 -6.751 14.240 1.00 94.44 220 ILE A C 1
ATOM 1705 O O . ILE A 1 220 ? -24.399 -5.818 14.919 1.00 94.44 220 ILE A O 1
ATOM 1709 N N . LEU A 1 221 ? -23.137 -6.574 13.227 1.00 96.06 221 LEU A N 1
ATOM 1710 C CA . LEU A 1 221 ? -22.690 -5.275 12.752 1.00 96.06 221 LEU A CA 1
ATOM 1711 C C . LEU A 1 221 ? -23.626 -4.776 11.659 1.00 96.06 221 LEU A C 1
ATOM 1713 O O . LEU A 1 221 ? -23.976 -5.536 10.751 1.00 96.06 221 LEU A O 1
ATOM 1717 N N . ARG A 1 222 ? -24.023 -3.505 11.734 1.00 97.06 222 ARG A N 1
ATOM 1718 C CA . ARG A 1 222 ? -24.861 -2.833 10.730 1.00 97.06 222 ARG A CA 1
ATOM 1719 C C . ARG A 1 222 ? -24.363 -1.419 10.487 1.00 97.06 222 ARG A C 1
ATOM 1721 O O . ARG A 1 222 ? -23.931 -0.761 11.428 1.00 97.06 222 ARG A O 1
ATOM 1728 N N . TRP A 1 223 ? -24.460 -0.962 9.248 1.00 95.81 223 TRP A N 1
ATOM 1729 C CA . TRP A 1 223 ? -24.141 0.405 8.843 1.00 95.81 223 TRP A CA 1
ATOM 1730 C C . TRP A 1 223 ? -25.027 0.848 7.675 1.00 95.81 223 TRP A C 1
ATOM 1732 O O . TRP A 1 223 ? -25.794 0.051 7.126 1.00 95.81 223 TRP A O 1
ATOM 1742 N N . ASP A 1 224 ? -24.941 2.122 7.307 1.00 95.88 224 ASP A N 1
ATOM 1743 C CA . ASP A 1 224 ? -25.707 2.674 6.193 1.00 95.88 224 ASP A CA 1
ATOM 1744 C C . ASP A 1 224 ? -25.044 2.356 4.846 1.00 95.88 224 ASP A C 1
ATOM 1746 O O . ASP A 1 224 ? -23.820 2.220 4.736 1.00 95.88 224 ASP A O 1
ATOM 1750 N N . LEU A 1 225 ? -25.852 2.293 3.783 1.00 96.75 225 LEU A N 1
ATOM 1751 C CA . LEU A 1 225 ? -25.333 2.194 2.420 1.00 96.75 225 LEU A CA 1
ATOM 1752 C C . LEU A 1 225 ? -24.400 3.375 2.130 1.00 96.75 225 LEU A C 1
ATOM 1754 O O . LEU A 1 225 ? -24.750 4.534 2.340 1.00 96.75 225 LEU A O 1
ATOM 1758 N N . THR A 1 226 ? -23.203 3.072 1.638 1.00 93.94 226 THR A N 1
ATOM 1759 C CA . THR A 1 226 ? -22.136 4.061 1.470 1.00 93.94 226 THR A CA 1
ATOM 1760 C C . THR A 1 226 ? -21.979 4.415 -0.008 1.00 93.94 226 THR A C 1
ATOM 1762 O O . THR A 1 226 ? -21.746 3.515 -0.817 1.00 93.94 226 THR A O 1
ATOM 1765 N N . PRO A 1 227 ? -22.077 5.699 -0.397 1.00 92.75 227 PRO A N 1
ATOM 1766 C CA . PRO A 1 227 ? -21.895 6.109 -1.785 1.00 92.75 227 PRO A CA 1
ATOM 1767 C C . PRO A 1 227 ? -20.564 5.621 -2.368 1.00 92.75 227 PRO A C 1
ATOM 1769 O O . PRO A 1 227 ? -19.513 5.784 -1.741 1.00 92.75 227 P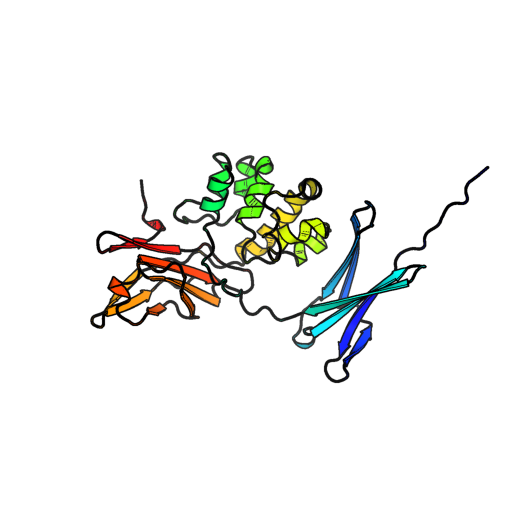RO A O 1
ATOM 1772 N N . ARG A 1 228 ? -20.622 5.071 -3.590 1.00 92.81 228 ARG A N 1
ATOM 1773 C CA . ARG A 1 228 ? -19.479 4.558 -4.372 1.00 92.81 228 ARG A CA 1
ATOM 1774 C C . ARG A 1 228 ? -18.750 3.354 -3.755 1.00 92.81 228 ARG A C 1
ATOM 1776 O O . ARG A 1 228 ? -17.654 3.044 -4.207 1.00 92.81 228 ARG A O 1
ATOM 1783 N N . ALA A 1 229 ? -19.311 2.697 -2.740 1.00 94.94 229 ALA A N 1
ATOM 1784 C CA . ALA A 1 229 ? -18.756 1.459 -2.197 1.00 94.94 229 ALA A CA 1
ATOM 1785 C C . ALA A 1 229 ? -19.248 0.246 -2.999 1.00 94.94 229 ALA A C 1
ATOM 1787 O O . ALA A 1 229 ? -20.455 0.057 -3.139 1.00 94.94 229 ALA A O 1
ATOM 1788 N N . ASP A 1 230 ? -18.318 -0.592 -3.458 1.00 95.19 230 ASP A N 1
ATOM 1789 C CA . ASP A 1 230 ? -18.628 -1.893 -4.066 1.00 95.19 230 ASP A CA 1
ATOM 1790 C C . ASP A 1 230 ? -18.568 -3.021 -3.021 1.00 95.19 230 ASP A C 1
ATOM 1792 O O . ASP A 1 230 ? -19.194 -4.071 -3.172 1.00 95.19 230 ASP A O 1
ATOM 1796 N N . MET A 1 231 ? -17.799 -2.814 -1.946 1.00 95.94 231 MET A N 1
ATOM 1797 C CA . MET A 1 231 ? -17.648 -3.760 -0.844 1.00 95.94 231 MET A CA 1
ATOM 1798 C C . MET A 1 231 ? -17.237 -3.074 0.466 1.00 95.94 231 MET A C 1
ATOM 1800 O O . MET A 1 231 ? -16.892 -1.891 0.503 1.00 95.94 231 MET A O 1
ATOM 1804 N N . TYR A 1 232 ? -17.200 -3.862 1.537 1.00 97.12 232 TYR A N 1
ATOM 1805 C CA . TYR A 1 232 ? -16.765 -3.461 2.866 1.00 97.12 232 TYR A CA 1
ATOM 1806 C C . TYR A 1 232 ? -15.772 -4.472 3.434 1.00 97.12 232 TYR A C 1
ATOM 1808 O O . TYR A 1 232 ? -16.046 -5.674 3.463 1.00 97.12 232 TYR A O 1
ATOM 1816 N N . HIS A 1 233 ? -14.640 -3.985 3.930 1.00 96.75 233 HIS A N 1
ATOM 1817 C CA . HIS A 1 233 ? -13.700 -4.774 4.717 1.00 96.75 233 HIS A CA 1
ATOM 1818 C C . HIS A 1 233 ? -13.992 -4.561 6.199 1.00 96.75 233 HIS A C 1
ATOM 1820 O O . HIS A 1 233 ? -13.936 -3.434 6.693 1.00 96.75 233 HIS A O 1
ATOM 1826 N N . VAL A 1 234 ? -14.327 -5.646 6.889 1.00 97.50 234 VAL A N 1
ATOM 1827 C CA . VAL A 1 234 ? -14.679 -5.671 8.306 1.00 97.50 234 VAL A CA 1
ATOM 1828 C C . VAL A 1 234 ? -13.559 -6.365 9.059 1.00 97.50 234 VAL A C 1
ATOM 1830 O O . VAL A 1 234 ? -13.280 -7.538 8.815 1.00 97.50 234 VAL A O 1
ATOM 1833 N N . TYR A 1 235 ? -12.946 -5.638 9.977 1.00 96.88 235 TYR A N 1
ATOM 1834 C CA . TYR A 1 235 ? -11.887 -6.113 10.847 1.00 96.88 235 TYR A CA 1
ATOM 1835 C C . TYR A 1 235 ? -12.399 -6.155 12.273 1.00 96.88 235 TYR A C 1
ATOM 1837 O O . TYR A 1 235 ? -13.167 -5.281 12.678 1.00 96.88 235 TYR A O 1
ATOM 1845 N N . TRP A 1 236 ? -11.950 -7.131 13.045 1.00 95.62 236 TRP A N 1
ATOM 1846 C CA . TRP A 1 236 ? -12.182 -7.140 14.480 1.00 95.62 236 TRP A CA 1
ATOM 1847 C C . TRP A 1 236 ? -11.003 -7.751 15.216 1.00 95.62 236 TRP A C 1
ATOM 1849 O O . TRP A 1 236 ? -10.221 -8.522 14.652 1.00 95.62 236 TRP A O 1
ATOM 1859 N N . LYS A 1 237 ? -10.881 -7.378 16.482 1.00 93.38 237 LYS A N 1
ATOM 1860 C CA . LYS A 1 237 ? -9.838 -7.853 17.375 1.00 93.38 237 LYS A CA 1
ATOM 1861 C C . LYS A 1 237 ? -10.480 -8.401 18.642 1.00 93.38 237 LYS A C 1
ATOM 1863 O O . LYS A 1 237 ? -11.385 -7.788 19.204 1.00 93.38 237 LYS A O 1
ATOM 1868 N N . ARG A 1 238 ? -10.056 -9.598 19.046 1.00 91.31 238 ARG A N 1
ATOM 1869 C CA . ARG A 1 238 ? -10.512 -10.220 20.294 1.00 91.31 238 ARG A CA 1
ATOM 1870 C C . ARG A 1 238 ? -9.706 -9.689 21.476 1.00 91.31 238 ARG A C 1
ATOM 1872 O O . ARG A 1 238 ? -8.506 -9.443 21.336 1.00 91.31 238 ARG A O 1
ATOM 1879 N N . LYS A 1 239 ? -10.345 -9.581 22.640 1.00 84.50 239 LYS A N 1
ATOM 1880 C CA . LYS A 1 239 ? -9.734 -9.270 23.930 1.00 84.50 239 LYS A CA 1
ATOM 1881 C C . LYS A 1 239 ? -8.582 -10.255 24.128 1.00 84.50 239 LYS A C 1
ATOM 1883 O O . LYS A 1 239 ? -8.756 -11.461 23.996 1.00 84.50 239 LYS A O 1
ATOM 1888 N N . PHE A 1 240 ? -7.386 -9.729 24.385 1.00 84.62 240 PHE A N 1
ATOM 1889 C CA . PHE A 1 240 ? -6.122 -10.478 24.523 1.00 84.62 240 PHE A CA 1
ATOM 1890 C C . PHE A 1 240 ? -5.486 -11.027 23.234 1.00 84.62 240 PHE A C 1
ATOM 1892 O O . PHE A 1 240 ? -4.374 -11.553 23.297 1.00 84.62 240 PHE A O 1
ATOM 1899 N N . SER A 1 241 ? -6.109 -10.870 22.064 1.00 89.25 241 SER A N 1
ATOM 1900 C CA . SER A 1 241 ? -5.452 -11.187 20.794 1.00 89.25 241 SER A CA 1
ATOM 1901 C C . SER A 1 241 ? -4.552 -10.038 20.342 1.00 89.25 241 SER A C 1
ATOM 1903 O O . SER A 1 241 ? -4.879 -8.864 20.500 1.00 89.25 241 SER A O 1
ATOM 1905 N N . THR A 1 242 ? -3.418 -10.354 19.722 1.00 87.19 242 THR A N 1
ATOM 1906 C CA . THR A 1 242 ? -2.604 -9.378 18.978 1.00 87.19 242 THR A CA 1
ATOM 1907 C C . THR A 1 242 ? -2.921 -9.379 17.485 1.00 87.19 242 THR A C 1
ATOM 1909 O O . THR A 1 242 ? -2.474 -8.487 16.763 1.00 87.19 242 THR A O 1
ATOM 1912 N N . THR A 1 243 ? -3.700 -10.355 17.016 1.00 92.44 243 THR A N 1
ATOM 1913 C CA . THR A 1 243 ? -4.031 -10.544 15.606 1.00 92.44 243 THR A CA 1
ATOM 1914 C C . THR A 1 243 ? -5.416 -9.998 15.285 1.00 92.44 243 THR A C 1
ATOM 1916 O O . THR A 1 243 ? -6.361 -10.120 16.067 1.00 92.44 243 THR A O 1
ATOM 1919 N N . TRP A 1 244 ? -5.517 -9.395 14.103 1.00 94.94 244 TRP A N 1
ATOM 1920 C CA . TRP A 1 244 ? -6.780 -8.975 13.517 1.00 94.94 244 TRP A CA 1
ATOM 1921 C C . TRP A 1 244 ? -7.416 -10.135 12.765 1.00 94.94 244 TRP A C 1
ATOM 1923 O O . TRP A 1 244 ? -6.750 -10.847 12.011 1.00 94.94 244 TRP A O 1
ATOM 1933 N N . GLU A 1 245 ? -8.719 -10.288 12.934 1.00 95.62 245 GLU A N 1
ATOM 1934 C CA . GLU A 1 245 ? -9.547 -11.081 12.040 1.00 95.62 245 GLU A CA 1
ATOM 1935 C C . GLU A 1 245 ? -10.174 -10.170 10.981 1.00 95.62 245 GLU A C 1
ATOM 1937 O O . GLU A 1 245 ? -10.405 -8.981 11.214 1.00 95.62 245 GLU A O 1
ATOM 1942 N N . LEU A 1 246 ? -10.439 -10.729 9.799 1.00 96.25 246 LEU A N 1
ATOM 1943 C CA . LEU A 1 246 ? -10.893 -9.989 8.626 1.00 96.25 246 LEU A CA 1
ATOM 1944 C C . LEU A 1 246 ? -11.994 -10.760 7.896 1.00 96.25 246 LEU A C 1
ATOM 1946 O O . LEU A 1 246 ? -11.873 -11.949 7.607 1.00 96.25 246 LEU A O 1
ATOM 1950 N N . SER A 1 247 ? -13.044 -10.048 7.498 1.00 96.44 247 SER A N 1
ATOM 1951 C CA . SER A 1 247 ? -14.041 -10.528 6.550 1.00 96.44 247 SER A CA 1
ATOM 1952 C C . SER A 1 247 ? -14.439 -9.417 5.588 1.00 96.44 247 SER A C 1
ATOM 1954 O O . SER A 1 247 ? -14.668 -8.282 5.987 1.00 96.44 247 SER A O 1
ATOM 1956 N N . SER A 1 248 ? -14.542 -9.753 4.307 1.00 96.56 248 SER A N 1
ATOM 1957 C CA . SER A 1 248 ? -15.016 -8.837 3.275 1.00 96.56 248 SER A CA 1
ATOM 1958 C C . SER A 1 248 ? -16.447 -9.181 2.876 1.00 96.56 248 SER A C 1
ATOM 1960 O O . SER A 1 248 ? -16.744 -10.348 2.626 1.00 96.56 248 SER A O 1
ATOM 1962 N N . VAL A 1 249 ? -17.329 -8.183 2.818 1.00 97.19 249 VAL A N 1
ATOM 1963 C CA . VAL A 1 249 ? -18.756 -8.352 2.498 1.00 97.19 249 VAL A CA 1
ATOM 1964 C C . VAL A 1 249 ? -19.223 -7.311 1.484 1.00 97.19 249 VAL A C 1
ATOM 1966 O O . VAL A 1 249 ? -18.697 -6.206 1.436 1.00 97.19 249 VAL A O 1
ATOM 1969 N N . VAL A 1 250 ? -20.233 -7.653 0.683 1.00 96.31 250 VAL A N 1
ATOM 1970 C CA . VAL A 1 250 ? -20.900 -6.717 -0.251 1.00 96.31 250 VAL A CA 1
ATOM 1971 C C . VAL A 1 250 ? -22.177 -6.106 0.341 1.00 96.31 250 VAL A C 1
ATOM 1973 O O . VAL A 1 250 ? -22.768 -5.196 -0.226 1.00 96.31 250 VAL A O 1
ATOM 1976 N N . THR A 1 251 ? -22.618 -6.609 1.495 1.00 97.00 251 THR A N 1
ATOM 1977 C CA . THR A 1 251 ? -23.805 -6.148 2.221 1.00 97.00 251 THR A CA 1
ATOM 1978 C C . THR A 1 251 ? -23.438 -5.134 3.298 1.00 97.00 251 THR A C 1
ATOM 1980 O O . THR A 1 251 ? -22.318 -5.126 3.798 1.00 97.00 251 THR A O 1
ATOM 1983 N N . THR A 1 252 ? -24.409 -4.341 3.753 1.00 97.75 252 THR A N 1
ATOM 1984 C CA . THR A 1 252 ? -24.232 -3.350 4.832 1.00 97.75 252 THR A CA 1
ATOM 1985 C C . THR A 1 252 ? -24.355 -3.939 6.245 1.00 97.75 252 THR A C 1
ATOM 1987 O O . THR A 1 252 ? -24.776 -3.283 7.203 1.00 97.75 252 THR A O 1
ATOM 1990 N N . SER A 1 253 ? -24.051 -5.230 6.375 1.00 97.38 253 SER A N 1
ATOM 1991 C CA . SER A 1 253 ? -24.087 -5.942 7.648 1.00 97.38 253 SER A CA 1
ATOM 1992 C C . SER A 1 253 ? -23.142 -7.137 7.662 1.00 97.38 253 SER A C 1
ATOM 1994 O O . SER A 1 253 ? -22.829 -7.711 6.613 1.00 97.38 253 SER A O 1
ATOM 1996 N N . LYS A 1 254 ? -22.709 -7.517 8.867 1.00 96.88 254 LYS A N 1
ATOM 1997 C CA . LYS A 1 254 ? -21.883 -8.700 9.131 1.00 96.88 254 LYS A CA 1
ATOM 1998 C C . LYS A 1 254 ? -22.248 -9.295 10.489 1.00 96.88 254 LYS A C 1
ATOM 2000 O O . LYS A 1 254 ? -22.274 -8.580 11.483 1.00 96.88 254 LYS A O 1
ATOM 2005 N N . ARG A 1 255 ? -22.476 -10.608 10.540 1.00 95.44 255 ARG A N 1
ATOM 2006 C CA . ARG A 1 255 ? -22.572 -11.366 11.796 1.00 95.44 255 ARG A CA 1
ATOM 2007 C C . ARG A 1 255 ? -21.206 -11.947 12.148 1.00 95.44 255 ARG A C 1
ATOM 2009 O O . ARG A 1 255 ? -20.580 -12.572 11.288 1.00 95.44 255 ARG A O 1
ATOM 2016 N N . ILE A 1 256 ? -20.758 -11.738 13.381 1.00 94.62 256 ILE A N 1
ATOM 2017 C CA . ILE A 1 256 ? -19.560 -12.361 13.949 1.00 94.62 256 ILE A CA 1
ATOM 2018 C C . ILE A 1 256 ? -20.019 -13.383 14.985 1.00 94.62 256 ILE A C 1
ATOM 2020 O O . ILE A 1 256 ? -20.753 -13.038 15.911 1.00 94.62 256 ILE A O 1
ATOM 2024 N N . PHE A 1 257 ? -19.609 -14.633 14.795 1.00 90.50 257 PHE A N 1
ATOM 2025 C CA . PHE A 1 257 ? -20.034 -15.755 15.624 1.00 90.50 257 PHE A CA 1
ATOM 2026 C C . PHE A 1 257 ? -19.103 -15.972 16.826 1.00 90.50 257 PHE A C 1
ATOM 2028 O O . PHE A 1 257 ? -17.914 -15.644 16.762 1.00 90.50 257 PHE A O 1
ATOM 2035 N N . GLY A 1 258 ? -19.630 -16.601 17.881 1.00 81.56 258 GLY A N 1
ATOM 2036 C CA . GLY A 1 258 ? -18.828 -17.200 18.956 1.00 81.56 258 GLY A CA 1
ATOM 2037 C C . GLY A 1 258 ? -18.519 -16.252 20.115 1.00 81.56 258 GLY A C 1
ATOM 2038 O O . GLY A 1 258 ? -17.372 -15.843 20.286 1.00 81.56 258 GLY A O 1
ATOM 2039 N N . ASN A 1 259 ? -19.553 -15.913 20.898 1.00 76.44 259 ASN A N 1
ATOM 2040 C CA . ASN A 1 259 ? -19.505 -15.000 22.057 1.00 76.44 259 ASN A CA 1
ATOM 2041 C C . ASN A 1 259 ? -18.801 -13.656 21.764 1.00 76.44 259 ASN A C 1
ATOM 2043 O O . ASN A 1 259 ? -18.172 -13.041 22.627 1.00 76.44 259 ASN A O 1
ATOM 2047 N N . ALA A 1 260 ? -18.913 -13.209 20.514 1.00 79.12 260 ALA A N 1
ATOM 2048 C CA . ALA A 1 260 ? -18.258 -12.032 19.967 1.00 79.12 260 ALA A CA 1
ATOM 2049 C C . ALA A 1 260 ? -18.608 -10.746 20.732 1.00 79.12 260 ALA A C 1
ATOM 2051 O O . ALA A 1 260 ? -17.781 -9.844 20.820 1.00 79.12 260 ALA A O 1
ATOM 2052 N N . ALA A 1 261 ? -19.806 -10.665 21.318 1.00 77.25 261 ALA A N 1
ATOM 2053 C CA . ALA A 1 261 ? -20.236 -9.491 22.074 1.00 77.25 261 ALA A CA 1
ATOM 2054 C C . ALA A 1 261 ? -19.373 -9.216 23.319 1.00 77.25 261 ALA A C 1
ATOM 2056 O O . ALA A 1 261 ? -19.151 -8.058 23.658 1.00 77.25 261 ALA A O 1
ATOM 2057 N N . ASN A 1 262 ? -18.868 -10.267 23.974 1.00 79.88 262 ASN A N 1
ATOM 2058 C CA . ASN A 1 262 ? -18.053 -10.142 25.184 1.00 79.88 262 ASN A CA 1
ATOM 2059 C C . ASN A 1 262 ? -16.556 -10.264 24.916 1.00 79.88 262 ASN A C 1
ATOM 2061 O O . ASN A 1 262 ? -15.763 -9.865 25.767 1.00 79.88 262 ASN A O 1
ATOM 2065 N N . ASP A 1 263 ? -16.176 -10.823 23.771 1.00 88.50 263 ASP A N 1
ATOM 2066 C CA . ASP A 1 263 ? -14.796 -11.166 23.445 1.00 88.50 263 ASP A CA 1
ATOM 2067 C C . ASP A 1 263 ? -14.135 -10.173 22.485 1.00 88.50 263 ASP A C 1
ATOM 2069 O O . ASP A 1 263 ? -12.933 -10.220 22.319 1.00 88.50 263 ASP A O 1
ATOM 2073 N N . ILE A 1 264 ? -14.863 -9.254 21.851 1.00 91.44 264 ILE A N 1
ATOM 2074 C CA . ILE A 1 264 ? -14.277 -8.271 20.924 1.00 91.44 264 ILE A CA 1
ATOM 2075 C C . ILE A 1 264 ? -14.142 -6.919 21.628 1.00 91.44 264 ILE A C 1
ATOM 2077 O O . ILE A 1 264 ? -15.067 -6.481 22.312 1.00 91.44 264 ILE A O 1
ATOM 2081 N N . ASP A 1 265 ? -12.992 -6.262 21.475 1.00 89.69 265 ASP A N 1
ATOM 2082 C CA . ASP A 1 265 ? -12.737 -4.914 22.003 1.00 89.69 265 ASP A CA 1
ATOM 2083 C C . ASP A 1 265 ? -12.718 -3.834 20.917 1.00 89.69 265 ASP A C 1
ATOM 2085 O O . ASP A 1 265 ? -13.065 -2.683 21.187 1.00 89.69 265 ASP A O 1
ATOM 2089 N N . GLU A 1 266 ? -12.382 -4.197 19.680 1.00 92.31 266 GLU A N 1
ATOM 2090 C CA . GLU A 1 266 ? -12.280 -3.250 18.577 1.00 92.31 266 GLU A CA 1
ATOM 2091 C C . GLU A 1 266 ? -12.811 -3.822 17.259 1.00 92.31 266 GLU A C 1
ATOM 2093 O O . GLU A 1 266 ? -12.540 -4.966 16.886 1.00 92.31 266 GLU A O 1
ATOM 2098 N N . ILE A 1 267 ? -13.554 -2.994 16.524 1.00 94.69 267 ILE A N 1
ATOM 2099 C CA . ILE A 1 267 ? -14.067 -3.285 15.183 1.00 94.69 267 ILE A CA 1
ATOM 2100 C C . ILE A 1 267 ? -13.703 -2.137 14.257 1.00 94.69 267 ILE A C 1
ATOM 2102 O O . ILE A 1 267 ? -13.883 -0.973 14.610 1.00 94.69 267 ILE A O 1
ATOM 2106 N N . VAL A 1 268 ? -13.273 -2.459 13.039 1.00 94.44 268 VAL A N 1
ATOM 2107 C CA . VAL A 1 268 ? -13.022 -1.474 11.986 1.00 94.44 268 VAL A CA 1
ATOM 2108 C C . VAL A 1 268 ? -13.802 -1.839 10.733 1.00 94.44 268 VAL A C 1
ATOM 2110 O O . VAL A 1 268 ? -13.747 -2.979 10.280 1.00 94.44 268 VAL A O 1
ATOM 2113 N N . VAL A 1 269 ? -14.504 -0.876 10.137 1.00 95.25 269 VAL A N 1
ATOM 2114 C CA . VAL A 1 269 ? -15.169 -1.056 8.839 1.00 95.25 269 VAL A CA 1
ATOM 2115 C C . VAL A 1 269 ? -14.632 -0.042 7.841 1.00 95.25 269 VAL A C 1
ATOM 2117 O O . VAL A 1 269 ? -14.580 1.157 8.118 1.00 95.25 269 VAL A O 1
ATOM 2120 N N . VAL A 1 270 ? -14.230 -0.535 6.672 1.00 93.19 270 VAL A N 1
ATOM 2121 C CA . VAL A 1 270 ? -13.669 0.263 5.578 1.00 93.19 270 VAL A CA 1
ATOM 2122 C C . VAL A 1 270 ? -14.483 -0.009 4.318 1.00 93.19 270 VAL A C 1
ATOM 2124 O O . VAL A 1 270 ? -14.506 -1.137 3.826 1.00 93.19 270 VAL A O 1
ATOM 2127 N N . ALA A 1 271 ? -15.150 1.016 3.792 1.00 93.56 271 ALA A N 1
ATOM 2128 C CA . ALA A 1 271 ? -15.783 0.944 2.477 1.00 93.56 271 ALA A CA 1
ATOM 2129 C C . ALA A 1 271 ? -14.713 0.952 1.378 1.00 93.56 271 ALA A C 1
ATOM 2131 O O . ALA A 1 271 ? -13.720 1.674 1.485 1.00 93.56 271 ALA A O 1
ATOM 2132 N N . SER A 1 272 ? -14.909 0.160 0.326 1.00 93.81 272 SER A N 1
ATOM 2133 C CA . SER A 1 272 ? -13.906 -0.034 -0.719 1.00 93.81 272 SER A CA 1
ATOM 2134 C C . SER A 1 272 ? -14.521 -0.170 -2.111 1.00 93.81 272 SER A C 1
ATOM 2136 O O . SER A 1 272 ? -15.652 -0.637 -2.267 1.00 93.81 272 SER A O 1
ATOM 2138 N N . ASN A 1 273 ? -13.768 0.255 -3.122 1.00 92.19 273 ASN A N 1
ATOM 2139 C CA . ASN A 1 273 ? -14.049 0.042 -4.541 1.00 92.19 273 ASN A CA 1
ATOM 2140 C C . ASN A 1 273 ? -12.730 -0.110 -5.326 1.00 92.19 273 ASN A C 1
ATOM 2142 O O . ASN A 1 273 ? -11.650 -0.235 -4.737 1.00 92.19 273 ASN A O 1
ATOM 2146 N N . SER A 1 274 ? -12.780 -0.103 -6.659 1.00 89.31 274 SER A N 1
ATOM 2147 C CA . SER A 1 274 ? -11.581 -0.215 -7.507 1.00 89.31 274 SER A CA 1
ATOM 2148 C C . SER A 1 274 ? -10.608 0.975 -7.414 1.00 89.31 274 SER A C 1
ATOM 2150 O O . SER A 1 274 ? -9.437 0.812 -7.753 1.00 89.31 274 SER A O 1
ATOM 2152 N N . PHE A 1 275 ? -11.060 2.152 -6.962 1.00 87.56 275 PHE A N 1
ATOM 2153 C CA . PHE A 1 275 ? -10.253 3.377 -6.818 1.00 87.56 275 PHE A CA 1
ATOM 2154 C C . PHE A 1 275 ? -9.554 3.497 -5.457 1.00 87.56 275 PHE A C 1
ATOM 2156 O O . PHE A 1 275 ? -8.691 4.361 -5.276 1.00 87.56 275 PHE A O 1
ATOM 2163 N N . GLY A 1 276 ? -9.917 2.652 -4.492 1.00 87.75 276 GLY A N 1
ATOM 2164 C CA . GLY A 1 276 ? -9.257 2.570 -3.196 1.00 87.75 276 GLY A CA 1
ATOM 2165 C C . GLY A 1 276 ? -10.232 2.426 -2.036 1.00 87.75 276 GLY A C 1
ATOM 2166 O O . GLY A 1 276 ? -11.408 2.100 -2.201 1.00 87.75 276 GLY A O 1
ATOM 2167 N N . ASN A 1 277 ? -9.705 2.686 -0.845 1.00 88.56 277 ASN A N 1
ATOM 2168 C CA . ASN A 1 277 ? -10.425 2.577 0.416 1.00 88.56 277 ASN A CA 1
ATOM 2169 C C . ASN A 1 277 ? -10.913 3.948 0.901 1.00 88.56 277 ASN A C 1
ATOM 2171 O O . ASN A 1 277 ? -10.249 4.967 0.703 1.00 88.56 277 ASN A O 1
ATOM 2175 N N . ALA A 1 278 ? -12.058 3.957 1.578 1.00 87.50 278 ALA A N 1
ATOM 2176 C CA . ALA A 1 278 ? -12.495 5.079 2.396 1.00 87.50 278 ALA A CA 1
ATOM 2177 C C . ALA A 1 278 ? -11.689 5.166 3.702 1.00 87.50 278 ALA A C 1
ATOM 2179 O O . ALA A 1 278 ? -10.928 4.261 4.054 1.00 87.50 278 ALA A O 1
ATOM 2180 N N . HIS A 1 279 ? -11.911 6.240 4.462 1.00 85.00 279 HIS A N 1
ATOM 2181 C CA . HIS A 1 279 ? -11.404 6.317 5.828 1.00 85.00 279 HIS A CA 1
ATOM 2182 C C . HIS A 1 279 ? -11.996 5.176 6.686 1.00 85.00 279 HIS A C 1
ATOM 2184 O O . HIS A 1 279 ? -13.176 4.840 6.534 1.00 85.00 279 HIS A O 1
ATOM 2190 N N . PRO A 1 280 ? -11.200 4.563 7.580 1.00 88.62 280 PRO A N 1
ATOM 2191 C CA . PRO A 1 280 ? -11.687 3.522 8.476 1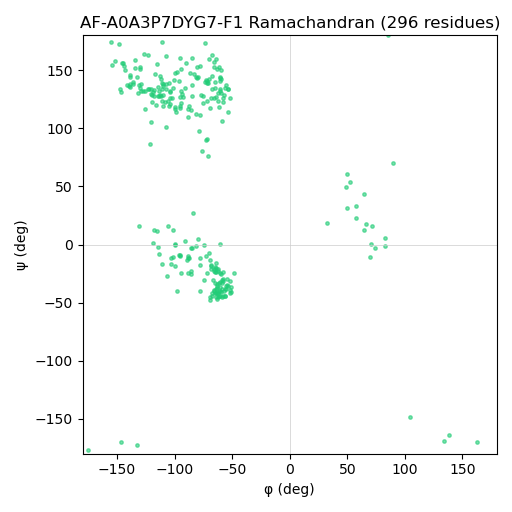.00 88.62 280 PRO A CA 1
ATOM 2192 C C . PRO A 1 280 ? -12.606 4.106 9.552 1.00 88.62 280 PRO A C 1
ATOM 2194 O O . PRO A 1 280 ? -12.295 5.134 10.152 1.00 88.62 280 PRO A O 1
ATOM 2197 N N . VAL A 1 281 ? -13.700 3.407 9.850 1.00 89.50 281 VAL A N 1
ATOM 2198 C CA . VAL A 1 281 ? -14.567 3.700 11.002 1.00 89.50 281 VAL A CA 1
ATOM 2199 C C . VAL A 1 281 ? -14.303 2.693 12.087 1.00 89.50 281 VAL A C 1
ATOM 2201 O O . VAL A 1 281 ? -14.318 1.498 11.803 1.00 89.50 281 VAL A O 1
ATOM 2204 N N . ARG A 1 282 ? -14.108 3.165 13.317 1.00 91.06 282 ARG A N 1
ATOM 2205 C CA . ARG A 1 282 ? -13.811 2.299 14.457 1.00 91.06 282 ARG A CA 1
ATOM 2206 C C . ARG A 1 282 ? -14.975 2.275 15.438 1.00 91.06 282 ARG A C 1
ATOM 2208 O O . ARG A 1 282 ? -15.570 3.317 15.709 1.00 91.06 282 ARG A O 1
ATOM 2215 N N . LEU A 1 283 ? -15.286 1.095 15.964 1.00 91.44 283 LEU A N 1
ATOM 2216 C CA . LEU A 1 283 ? -16.043 0.930 17.200 1.00 91.44 283 LEU A CA 1
ATOM 2217 C C . LEU A 1 283 ? -15.100 0.358 18.252 1.00 91.44 283 LEU A C 1
ATOM 2219 O O . LEU A 1 283 ? -14.468 -0.668 18.006 1.00 91.44 283 LEU A O 1
ATOM 2223 N N . ILE A 1 284 ? -15.042 1.001 19.411 1.00 89.38 284 ILE A N 1
ATOM 2224 C CA . ILE A 1 284 ? -14.299 0.517 20.575 1.00 89.38 284 ILE A CA 1
ATOM 2225 C C . ILE A 1 284 ? -15.318 0.124 21.639 1.00 89.38 284 ILE A C 1
ATOM 2227 O O . ILE A 1 284 ? -16.274 0.864 21.886 1.00 89.38 284 ILE A O 1
ATOM 2231 N N . HIS A 1 285 ? -15.138 -1.042 22.247 1.00 87.56 285 HIS A N 1
ATOM 2232 C CA . HIS A 1 285 ? -15.967 -1.497 23.352 1.00 87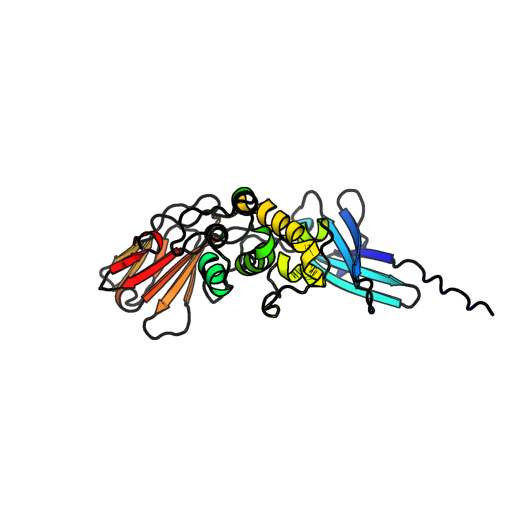.56 285 HIS A CA 1
ATOM 2233 C C . HIS A 1 285 ? -15.387 -0.996 24.680 1.00 87.56 285 HIS A C 1
ATOM 2235 O O . HIS A 1 285 ? -14.339 -1.468 25.117 1.00 87.56 285 HIS A O 1
ATOM 2241 N N . SER A 1 286 ? -16.068 -0.044 25.319 1.00 81.94 286 SER A N 1
ATOM 2242 C CA . SER A 1 286 ? -15.698 0.526 26.622 1.00 81.94 286 SER A CA 1
ATOM 2243 C C . SER A 1 286 ? -16.936 0.648 27.503 1.00 81.94 286 SER A C 1
ATOM 2245 O O . SER A 1 286 ? -17.988 1.060 27.017 1.00 81.94 286 SER A O 1
ATOM 2247 N N . ASP A 1 287 ? -16.816 0.304 28.788 1.00 80.44 287 ASP A N 1
ATOM 2248 C CA . ASP A 1 287 ? -17.892 0.408 29.790 1.00 80.44 287 ASP A CA 1
ATOM 2249 C C . ASP A 1 287 ? -19.230 -0.200 29.323 1.00 80.44 287 ASP A C 1
ATOM 2251 O O . ASP A 1 287 ? -20.284 0.441 29.366 1.00 80.44 287 ASP A O 1
ATOM 2255 N N . ASP A 1 288 ? -19.162 -1.436 28.811 1.00 78.06 288 ASP A N 1
ATOM 2256 C CA . 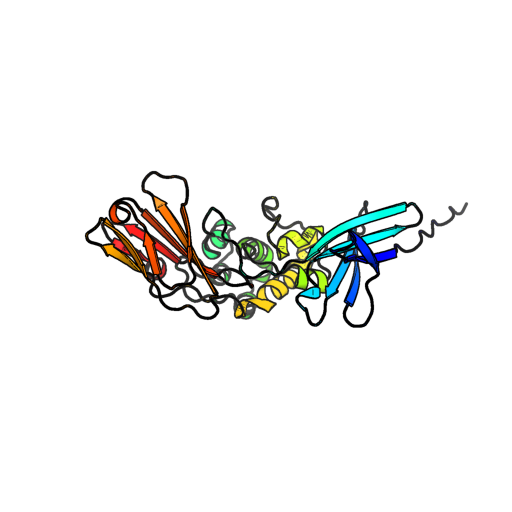ASP A 1 288 ? -20.291 -2.214 28.271 1.00 78.06 288 ASP A CA 1
ATOM 2257 C C . ASP A 1 288 ? -21.052 -1.528 27.123 1.00 78.06 288 ASP A C 1
ATOM 2259 O O . ASP A 1 288 ? -22.226 -1.809 26.854 1.00 78.06 288 ASP A O 1
ATOM 2263 N N . LYS A 1 289 ? -20.389 -0.599 26.425 1.00 84.12 289 LYS A N 1
ATOM 2264 C CA . LYS A 1 289 ? -20.946 0.130 25.288 1.00 84.12 289 LYS A CA 1
ATOM 2265 C C . LYS A 1 289 ? -19.976 0.159 24.119 1.00 84.12 289 LYS A C 1
ATOM 2267 O O . LYS A 1 289 ? -18.765 0.300 24.261 1.00 84.12 289 LYS A O 1
ATOM 2272 N N . TRP A 1 290 ? -20.544 0.086 22.922 1.00 85.44 290 TRP A N 1
ATOM 2273 C CA . TRP A 1 290 ? -19.816 0.331 21.685 1.00 85.44 290 TRP A CA 1
ATOM 2274 C C . TRP A 1 290 ? -19.811 1.823 21.382 1.00 85.44 290 TRP A C 1
ATOM 2276 O O . TRP A 1 290 ? -20.861 2.418 21.132 1.00 85.44 290 TRP A O 1
ATOM 2286 N N . ILE A 1 291 ? -18.624 2.420 21.385 1.00 82.31 291 ILE A N 1
ATOM 2287 C CA . ILE A 1 291 ? -18.421 3.836 21.095 1.00 82.31 291 ILE A CA 1
ATOM 2288 C C . ILE A 1 291 ? -17.830 3.946 19.696 1.00 82.31 291 ILE A C 1
ATOM 2290 O O . ILE A 1 291 ? -16.756 3.413 19.414 1.00 82.31 291 ILE A O 1
ATOM 2294 N N . ALA A 1 292 ? -18.551 4.623 18.803 1.00 74.62 292 ALA A N 1
ATOM 2295 C CA . ALA A 1 292 ? -18.055 4.891 17.462 1.00 74.62 292 ALA A CA 1
ATOM 2296 C C . ALA A 1 292 ? -17.080 6.063 17.461 1.00 74.62 292 ALA A C 1
ATOM 2298 O O . ALA A 1 292 ? -17.311 7.063 18.142 1.00 74.62 292 ALA A O 1
ATOM 2299 N N . SER A 1 293 ? -16.060 5.980 16.606 1.00 66.12 293 SER A N 1
ATOM 2300 C CA . SER A 1 293 ? -15.050 7.025 16.443 1.00 66.12 293 SER A CA 1
ATOM 2301 C C . SER A 1 293 ? -15.655 8.408 16.198 1.00 66.12 293 SER A C 1
ATOM 2303 O O . SER A 1 293 ? -15.113 9.380 16.681 1.00 66.12 293 SER A O 1
ATOM 2305 N N . TYR A 1 294 ? -16.814 8.532 15.550 1.00 58.47 294 TYR A N 1
ATOM 2306 C CA . TYR A 1 294 ? -17.452 9.834 15.303 1.00 58.47 294 TYR A CA 1
ATOM 2307 C C . TYR A 1 294 ? -17.992 10.561 16.544 1.00 58.47 294 TYR A C 1
ATOM 2309 O O . TYR A 1 294 ? -18.294 11.754 16.458 1.00 58.47 294 TYR A O 1
ATOM 2317 N N . HIS A 1 295 ? -18.179 9.852 17.661 1.00 47.59 295 HIS A N 1
ATOM 2318 C CA . HIS A 1 295 ? -18.864 10.360 18.853 1.00 47.59 295 HIS A CA 1
ATOM 2319 C C . HIS A 1 295 ? -17.932 10.835 19.966 1.00 47.59 295 HIS A C 1
ATOM 2321 O O . HIS A 1 295 ? -18.422 11.315 20.985 1.00 47.59 295 HIS A O 1
ATOM 2327 N N . PHE A 1 296 ? -16.617 10.768 19.781 1.00 45.81 296 PHE A N 1
ATOM 2328 C CA . PHE A 1 296 ? -15.692 11.417 20.699 1.00 45.81 296 PHE A CA 1
ATOM 2329 C C . PHE A 1 296 ? -15.763 12.939 20.470 1.00 45.81 296 PHE A C 1
ATOM 2331 O O . PHE A 1 296 ? -15.120 13.511 19.592 1.00 45.81 296 PHE A O 1
ATOM 2338 N N . GLN A 1 297 ? -16.662 13.589 21.204 1.00 33.94 297 GLN A N 1
ATOM 2339 C CA . GLN A 1 297 ? -16.682 15.032 21.398 1.00 33.94 297 GLN A CA 1
ATOM 2340 C C . GLN A 1 297 ? -15.950 15.313 22.710 1.00 33.94 297 GLN A C 1
ATOM 2342 O O . GLN A 1 297 ? -16.403 14.861 23.761 1.00 33.94 297 GLN A O 1
ATOM 2347 N N . PHE A 1 298 ? -14.839 16.040 22.633 1.00 31.12 298 PHE A N 1
ATOM 2348 C CA . PHE A 1 298 ? -14.431 16.934 23.712 1.00 31.12 298 PHE A CA 1
ATOM 2349 C C . PHE A 1 298 ? -14.972 18.328 23.391 1.00 31.12 298 PHE A C 1
ATOM 2351 O O . PHE A 1 298 ? -14.975 18.683 22.185 1.00 31.12 298 PHE A O 1
#

Sequence (298 aa):
MEMPGTTHKSVHFEWKKMHEKTGHYEKIGGDKYSFTNYISSHEHPRHYVSALQIKFLKLSDFGTYRCIVTNDFGSSNADIRVIQRVLTSATPIPPEPPYICCQRLGIRSPCVAVCGSEFGKHAALRAESFINSHCEDEISKFLTCTTVGVDEGACCLRKKVPGICLPLCDGFQMNKLDTIPHACAVYTFSIFQCRMENADSRPATVSGLKAIPNSDGDLILRWDLTPRADMYHVYWKRKFSTTWELSSVVTTSKRIFGNAANDIDEIVVVASNSFGNAHPVRLIHSDDKWIASYHFQF

Nearest PDB structures (foldseek):
  2edy-assembly1_A  TM=7.753E-01  e=1.013E-03  Homo sapiens
  7y8h-assembly1_A  TM=7.347E-01  e=1.424E-03  Chelicerata
  7y8h-assembly2_B  TM=6.963E-01  e=1.424E-03  Chelicerata
  2jll-assembly1_A  TM=2.716E-01  e=1.469E-04  Homo sapiens
  9ba4-assembly1_B  TM=4.113E-01  e=7.826E-03  Homo sapiens

Mean predicted aligned error: 8.67 Å

Solvent-accessible surface area (backbone atoms only — not comparable to full-atom values): 17231 Å² total; per-residue (Å²): 135,83,78,84,78,83,78,74,72,77,74,43,80,48,51,25,38,46,41,84,92,75,69,48,69,42,78,63,72,60,92,49,48,46,79,49,77,48,75,49,38,88,56,89,81,66,38,74,47,77,46,81,44,74,53,86,81,52,84,86,66,47,44,44,33,35,46,36,41,35,46,98,89,50,73,51,72,50,78,47,74,47,72,85,70,76,56,55,81,82,66,78,60,81,74,77,50,34,22,60,44,26,56,75,70,62,45,54,87,71,46,31,52,50,48,22,41,98,36,63,62,84,52,70,70,46,72,62,61,40,58,77,58,70,30,77,90,46,44,68,58,52,46,69,39,64,21,77,67,26,74,27,43,70,48,30,54,76,71,62,52,26,73,91,42,41,36,73,30,35,34,86,56,40,94,78,52,96,59,82,57,73,89,36,60,85,43,45,65,59,46,49,51,34,59,53,75,50,45,87,61,28,13,43,59,60,44,75,67,46,78,42,68,47,96,83,28,25,25,39,36,38,39,46,89,41,61,64,41,67,32,33,43,39,34,37,28,42,68,93,54,92,59,59,46,80,49,77,37,76,57,57,52,49,78,41,75,78,43,32,53,82,40,43,38,40,35,37,39,26,24,21,18,61,62,8,60,22,56,56,39,41,35,38,55,53,95,97,37,79,45,43,40,72,69,74,75,131